Protein 7DA0 (pdb70)

Structure (mmCIF, N/CA/C/O backbone):
data_7DA0
#
_entry.id   7DA0
#
_cell.length_a   50.566
_cell.length_b   69.071
_cell.length_c   48.878
_cell.angle_alpha   90.000
_cell.angle_beta   103.666
_cell.angle_gamma   90.000
#
_symmetry.space_group_name_H-M   'C 1 2 1'
#
loop_
_entity.id
_entity.type
_entity.pdbx_description
1 polymer 'Centromere protein S'
2 polymer 'Centromere protein X'
3 water water
#
loop_
_atom_site.group_PDB
_atom_site.id
_atom_site.type_symbol
_atom_site.label_atom_id
_atom_site.label_alt_id
_atom_site.label_comp_id
_atom_site.label_asym_id
_atom_site.label_entity_id
_atom_site.label_seq_id
_atom_site.pdbx_PDB_ins_code
_atom_site.Cartn_x
_atom_site.Cartn_y
_atom_site.Cartn_z
_atom_site.occupancy
_atom_site.B_iso_or_equiv
_atom_site.auth_seq_id
_atom_site.auth_comp_id
_atom_site.auth_asym_id
_atom_site.auth_atom_id
_atom_site.pdbx_PDB_model_num
ATOM 1 N N . GLU A 1 8 ? -12.50440 2.89151 16.28213 1.000 50.31921 7 GLU B N 1
ATOM 2 C CA . GLU A 1 8 ? -12.69518 4.27691 15.87327 1.000 44.23578 7 GLU B CA 1
ATOM 3 C C . GLU A 1 8 ? -11.56928 4.78531 14.97912 1.000 30.40934 7 GLU B C 1
ATOM 4 O O . GLU A 1 8 ? -10.78290 3.99302 14.43432 1.000 28.56424 7 GLU B O 1
ATOM 10 N N . GLN A 1 9 ? -11.49681 6.11327 14.82777 1.000 30.66440 8 GLN B N 1
ATOM 11 C CA . GLN A 1 9 ? -10.56713 6.68811 13.85933 1.000 26.17696 8 GLN B CA 1
ATOM 12 C C . GLN A 1 9 ? -9.12289 6.34416 14.19465 1.000 25.64798 8 GLN B C 1
ATOM 13 O O . GLN A 1 9 ? -8.34756 5.97421 13.30891 1.000 24.20361 8 GLN B O 1
ATOM 19 N N . ARG A 1 10 ? -8.73836 6.45240 15.46640 1.000 26.22078 9 ARG B N 1
ATOM 20 C CA . ARG A 1 10 ? -7.34842 6.16335 15.81120 1.000 24.78933 9 ARG B CA 1
ATOM 21 C C . ARG A 1 10 ? -7.00830 4.69358 15.59032 1.000 24.23794 9 ARG B C 1
ATOM 22 O O . ARG A 1 10 ? -5.89950 4.36911 15.15133 1.000 23.90923 9 ARG B O 1
ATOM 30 N N . GLU A 1 11 ? -7.94175 3.78766 15.88368 1.000 27.28599 10 GLU B N 1
ATOM 31 C CA . GLU A 1 11 ? -7.67087 2.37251 15.64186 1.000 26.73510 10 GLU B CA 1
ATOM 32 C C . GLU A 1 11 ? -7.46430 2.10221 14.15847 1.000 21.71017 10 GLU B C 1
ATOM 33 O O . GLU A 1 11 ? -6.56395 1.34545 13.77185 1.000 20.90798 10 GLU B O 1
ATOM 39 N N . LEU A 1 12 ? -8.28001 2.73638 13.30932 1.000 23.43991 11 LEU B N 1
ATOM 40 C CA . LEU A 1 12 ? -8.14860 2.55203 11.86358 1.000 21.96794 11 LEU B CA 1
ATOM 41 C C . LEU A 1 12 ? -6.87892 3.19444 11.33905 1.000 17.75390 11 LEU B C 1
ATOM 42 O O . LEU A 1 12 ? -6.23034 2.65624 10.43707 1.000 17.54817 11 LEU B O 1
ATOM 47 N N . LEU A 1 13 ? -6.50341 4.33986 11.90092 1.000 18.16589 12 LEU B N 1
ATOM 48 C CA . LEU A 1 13 ? -5.23341 4.96149 11.53865 1.000 17.04668 12 LEU B CA 1
ATOM 49 C C . LEU A 1 13 ? -4.07194 4.03569 11.84480 1.000 16.54834 12 LEU B C 1
ATOM 50 O O . LEU A 1 13 ? -3.18419 3.85395 11.01254 1.000 15.25777 12 LEU B O 1
ATOM 55 N N . ILE A 1 14 ? -4.06644 3.44853 13.04358 1.000 17.49755 13 ILE B N 1
ATOM 56 C CA . ILE A 1 14 ? -3.00726 2.52179 13.41954 1.000 18.54233 13 ILE B CA 1
ATOM 57 C C . ILE A 1 14 ? -2.95852 1.34820 12.45050 1.000 15.90057 13 ILE B C 1
ATOM 58 O O . ILE A 1 14 ? -1.88586 0.93062 12.01487 1.000 15.94445 13 ILE B O 1
ATOM 63 N N . GLN A 1 15 ? -4.11791 0.81887 12.07705 1.000 16.20051 14 GLN B N 1
ATOM 64 C CA . GLN A 1 15 ? -4.15898 -0.26886 11.10034 1.000 20.30692 14 GLN B CA 1
ATOM 65 C C . GLN A 1 15 ? -3.55544 0.16183 9.76896 1.000 15.88283 14 GLN B C 1
ATOM 66 O O . GLN A 1 15 ? -2.77069 -0.57780 9.16685 1.000 16.59298 14 GLN B O 1
ATOM 72 N N . ARG A 1 16 ? -3.92015 1.35748 9.28137 1.000 16.21331 15 ARG B N 1
ATOM 73 C CA . ARG A 1 16 ? -3.39403 1.83023 7.99227 1.000 15.69861 15 ARG B CA 1
ATOM 74 C C . ARG A 1 16 ? -1.89018 2.03278 8.05547 1.000 14.90260 15 ARG B C 1
ATOM 75 O O . ARG A 1 16 ? -1.16257 1.69562 7.11151 1.000 15.41757 15 ARG B O 1
ATOM 83 N N . LEU A 1 17 ? -1.38916 2.55525 9.17514 1.000 12.93835 16 LEU B N 1
ATOM 84 C CA . LEU A 1 17 ? 0.05233 2.76556 9.30647 1.000 13.76303 16 LEU B CA 1
ATOM 85 C C . LEU A 1 17 ? 0.81121 1.45121 9.45208 1.000 13.55661 16 LEU B C 1
ATOM 86 O O . LEU A 1 17 ? 1.88362 1.29201 8.85926 1.000 14.93888 16 LEU B O 1
ATOM 91 N N . ARG A 1 18 ? 0.26314 0.48687 10.19705 1.000 13.58728 17 ARG B N 1
ATOM 92 C CA . ARG A 1 18 ? 0.87263 -0.83710 10.23963 1.000 14.30549 17 ARG B CA 1
ATOM 93 C C . ARG A 1 18 ? 0.87628 -1.47392 8.85845 1.000 15.73308 17 ARG B C 1
ATOM 94 O O . ARG A 1 18 ? 1.85877 -2.11750 8.47657 1.000 16.98460 17 ARG B O 1
ATOM 102 N N . ALA A 1 19 ? -0.19377 -1.30544 8.08997 1.000 15.38558 18 ALA B N 1
ATOM 103 C CA . ALA A 1 19 ? -0.22186 -1.85243 6.73877 1.000 15.99257 18 ALA B CA 1
ATOM 104 C C . ALA A 1 19 ? 0.82692 -1.19856 5.84481 1.000 16.81540 18 ALA B C 1
ATOM 105 O O . ALA A 1 19 ? 1.47003 -1.87581 5.03621 1.000 16.88453 18 ALA B O 1
ATOM 107 N N . ALA A 1 20 ? 1.01049 0.11223 5.96452 1.000 14.47589 19 ALA B N 1
ATOM 108 C CA . ALA A 1 20 ? 2.01107 0.79472 5.15133 1.000 14.46653 19 ALA B CA 1
ATOM 109 C C . ALA A 1 20 ? 3.41235 0.32637 5.51658 1.000 14.80794 19 ALA B C 1
ATOM 110 O O . ALA A 1 20 ? 4.24454 0.09454 4.63214 1.000 15.34229 19 ALA B O 1
ATOM 112 N N . VAL A 1 21 ? 3.69589 0.19839 6.81063 1.000 13.23273 20 VAL B N 1
ATOM 113 C CA . VAL A 1 21 ? 5.00265 -0.29833 7.22335 1.000 13.29805 20 VAL B CA 1
ATOM 114 C C . VAL A 1 21 ? 5.21359 -1.71649 6.72186 1.000 14.11285 20 VAL B C 1
ATOM 115 O O . VAL A 1 21 ? 6.32109 -2.08103 6.29145 1.000 14.75472 20 VAL B O 1
ATOM 119 N N . HIS A 1 22 ? 4.16942 -2.54199 6.78451 1.000 13.08555 21 HIS B N 1
ATOM 120 C CA . HIS A 1 22 ? 4.27478 -3.92597 6.32079 1.000 14.71259 21 HIS B CA 1
ATOM 121 C C . HIS A 1 22 ? 4.56187 -4.00620 4.83519 1.000 15.68261 21 HIS B C 1
ATOM 122 O O . HIS A 1 22 ? 5.38501 -4.82249 4.39544 1.000 15.77067 21 HIS B O 1
ATOM 129 N N . TYR A 1 23 ? 3.89921 -3.17248 4.04631 1.000 14.04352 22 TYR B N 1
ATOM 130 C CA . TYR A 1 23 ? 4.15112 -3.18224 2.61992 1.000 15.35117 22 TYR B CA 1
ATOM 131 C C . TYR A 1 23 ? 5.60810 -2.83865 2.33293 1.000 14.75368 22 TYR B C 1
ATOM 132 O O . TYR A 1 23 ? 6.27684 -3.52180 1.54082 1.000 16.48518 22 TYR B O 1
ATOM 141 N N . THR A 1 24 ? 6.11560 -1.77024 2.96499 1.000 14.39677 23 THR B N 1
ATOM 142 C CA . THR A 1 24 ? 7.50295 -1.36495 2.74594 1.000 14.89915 23 THR B CA 1
ATOM 143 C C . THR A 1 24 ? 8.46841 -2.43327 3.23479 1.000 14.87864 23 THR B C 1
ATOM 144 O O . THR A 1 24 ? 9.47558 -2.72510 2.56991 1.000 14.55870 23 THR B O 1
ATOM 148 N N . THR A 1 25 ? 8.16033 -3.04559 4.37816 1.000 13.62325 24 THR B N 1
ATOM 149 C CA . THR A 1 25 ? 9.02084 -4.09257 4.92616 1.000 14.74383 24 THR B CA 1
ATOM 150 C C . THR A 1 25 ? 9.11235 -5.26127 3.95694 1.000 15.87746 24 THR B C 1
ATOM 151 O O . THR A 1 25 ? 10.20455 -5.80113 3.71548 1.000 15.80768 24 THR B O 1
ATOM 155 N N . GLY A 1 26 ? 7.98828 -5.67648 3.37999 1.000 15.06413 25 GLY B N 1
ATOM 156 C CA . GLY A 1 26 ? 8.04955 -6.78333 2.44278 1.000 17.44206 25 GLY B CA 1
ATOM 157 C C . GLY A 1 26 ? 8.87797 -6.43716 1.22474 1.000 18.01861 25 GLY B C 1
ATOM 158 O O . GLY A 1 26 ? 9.60927 -7.27974 0.70261 1.000 17.88789 25 GLY B O 1
ATOM 159 N N . ALA A 1 27 ? 8.75684 -5.20066 0.73666 1.000 15.77365 26 ALA B N 1
ATOM 160 C CA . ALA A 1 27 ? 9.54758 -4.79625 -0.41881 1.000 16.19257 26 ALA B CA 1
ATOM 161 C C . ALA A 1 27 ? 11.03404 -4.83582 -0.08978 1.000 16.39700 26 ALA B C 1
ATOM 162 O O . ALA A 1 27 ? 11.84242 -5.37042 -0.86046 1.000 16.74111 26 ALA B O 1
ATOM 164 N N . LEU A 1 28 ? 11.41558 -4.28642 1.06473 1.000 14.93638 27 LEU B N 1
ATOM 165 C CA . LEU A 1 28 ? 12.82494 -4.27426 1.45155 1.000 15.39529 27 LEU B CA 1
ATOM 166 C C . LEU A 1 28 ? 13.33715 -5.68058 1.72780 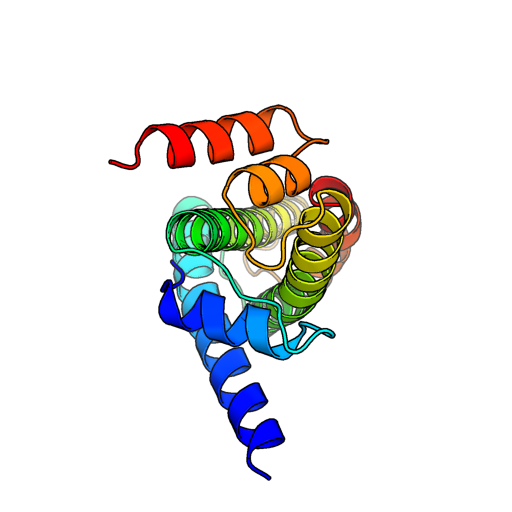1.000 15.81824 27 LEU B C 1
ATOM 167 O O . LEU A 1 28 ? 14.46526 -6.01415 1.34394 1.000 16.69048 27 LEU B O 1
ATOM 172 N N . ALA A 1 29 ? 12.51268 -6.53827 2.34765 1.000 15.61629 28 ALA B N 1
ATOM 173 C CA . ALA A 1 29 ? 12.93494 -7.91912 2.59206 1.000 18.56091 28 ALA B CA 1
ATOM 174 C C . ALA A 1 29 ? 13.13739 -8.68335 1.29303 1.000 19.00240 28 ALA B C 1
ATOM 175 O O . ALA A 1 29 ? 14.04645 -9.51014 1.18833 1.000 18.34076 28 ALA B O 1
ATOM 177 N N . GLN A 1 30 ? 12.27104 -8.46158 0.30131 1.000 17.75029 29 GLN B N 1
ATOM 178 C CA . GLN A 1 30 ? 12.42504 -9.16226 -0.96639 1.000 17.60186 29 GLN B CA 1
ATOM 179 C C . GLN A 1 30 ? 13.77838 -8.85527 -1.58926 1.000 18.67669 29 GLN B C 1
ATOM 180 O O . GLN A 1 30 ? 14.43156 -9.73306 -2.17042 1.000 18.71036 29 GLN B O 1
ATOM 186 N N . ASP A 1 31 ? 14.23026 -7.60932 -1.46343 1.000 19.64311 30 ASP B N 1
ATOM 187 C CA . ASP A 1 31 ? 15.52487 -7.25243 -2.01610 1.000 19.60835 30 ASP B CA 1
ATOM 188 C C . ASP A 1 31 ? 16.64955 -8.00550 -1.31125 1.000 18.37267 30 ASP B C 1
ATOM 189 O O . ASP A 1 31 ? 17.58313 -8.49480 -1.95816 1.000 19.80852 30 ASP B O 1
ATOM 194 N N . VAL A 1 32 ? 16.59258 -8.09510 0.02291 1.000 16.89915 31 VAL B N 1
ATOM 195 C CA . VAL A 1 32 ? 17.59324 -8.86032 0.76452 1.000 18.55258 31 VAL B CA 1
ATOM 196 C C . VAL A 1 32 ? 17.52553 -10.33913 0.39672 1.000 15.92879 31 VAL B C 1
ATOM 197 O O . VAL A 1 32 ? 18.55239 -11.00406 0.22194 1.000 17.06207 31 VAL B O 1
ATOM 201 N N . ALA A 1 33 ? 16.30575 -10.86199 0.21578 1.000 15.94128 32 ALA B N 1
ATOM 202 C CA . ALA A 1 33 ? 16.12859 -12.27473 -0.11258 1.000 16.96493 32 ALA B CA 1
ATOM 203 C C . ALA A 1 33 ? 16.79375 -12.63427 -1.42479 1.000 17.31646 32 ALA B C 1
ATOM 204 O O . ALA A 1 33 ? 17.41558 -13.69840 -1.55853 1.000 19.22250 32 ALA B O 1
ATOM 206 N N . GLU A 1 34 ? 16.61654 -11.78642 -2.43189 1.000 18.56300 33 GLU B N 1
ATOM 207 C CA . GLU A 1 34 ? 17.17162 -12.06903 -3.74179 1.000 20.46305 33 GLU B CA 1
ATOM 208 C C . GLU A 1 34 ? 18.68503 -12.00396 -3.70020 1.000 25.34856 33 GLU B C 1
ATOM 209 O O . GLU A 1 34 ? 19.37001 -12.78998 -4.36908 1.000 28.09386 33 GLU B O 1
ATOM 215 N N . ASP A 1 35 ? 19.22088 -11.09691 -2.88854 1.000 21.84272 34 ASP B N 1
ATOM 216 C CA . ASP A 1 35 ? 20.66902 -10.97659 -2.76993 1.000 23.66854 34 ASP B CA 1
ATOM 217 C C . ASP A 1 35 ? 21.26946 -12.17908 -2.05081 1.000 25.37552 34 ASP B C 1
ATOM 218 O O . ASP A 1 35 ? 22.30596 -12.70535 -2.47150 1.000 28.90292 34 ASP B O 1
ATOM 223 N N . LYS A 1 36 ? 20.62531 -12.64691 -0.98132 1.000 21.12502 35 LYS B N 1
ATOM 224 C CA . LYS A 1 36 ? 21.19703 -13.69879 -0.14993 1.000 22.50554 35 LYS B CA 1
ATOM 225 C C . LYS A 1 36 ? 20.74092 -15.10535 -0.51687 1.000 22.63809 35 LYS B C 1
ATOM 226 O O . LYS A 1 36 ? 21.32720 -16.06838 -0.00928 1.000 24.49889 35 LYS B O 1
ATOM 232 N N . GLY A 1 37 ? 19.73999 -15.26567 -1.38860 1.000 19.84123 36 GLY B N 1
ATOM 233 C CA . GLY A 1 37 ? 19.23569 -16.58826 -1.69906 1.000 22.45538 36 GLY B CA 1
ATOM 234 C C . GLY A 1 37 ? 18.43321 -17.22473 -0.59117 1.000 21.81174 36 GLY B C 1
ATOM 235 O O . GLY A 1 37 ? 18.51084 -18.44179 -0.40419 1.000 26.24602 36 GLY B O 1
ATOM 236 N N . VAL A 1 38 ? 17.68543 -16.43573 0.16802 1.000 17.14001 37 VAL B N 1
ATOM 237 C CA . VAL A 1 38 ? 16.79041 -16.97443 1.18261 1.000 16.97197 37 VAL B CA 1
ATOM 238 C C . VAL A 1 38 ? 15.38182 -16.57254 0.77835 1.000 15.31756 37 VAL B C 1
ATOM 239 O O . VAL A 1 38 ? 15.18796 -15.85538 -0.20795 1.000 17.92007 37 VAL B O 1
ATOM 243 N N . LEU A 1 39 ? 14.40348 -17.01261 1.53012 1.000 15.38878 38 LEU B N 1
ATOM 244 C CA . LEU A 1 39 ? 13.07375 -16.43733 1.42638 1.000 15.83268 38 LEU B CA 1
ATOM 245 C C . LEU A 1 39 ? 12.59547 -16.14236 2.83289 1.000 14.63147 38 LEU B C 1
ATOM 246 O O . LEU A 1 39 ? 12.86166 -16.90227 3.77132 1.000 16.47932 38 LEU B O 1
ATOM 251 N N . PHE A 1 40 ? 11.88590 -15.05818 2.96930 1.000 12.97454 39 PHE B N 1
ATOM 252 C CA . PHE A 1 40 ? 11.30068 -14.68107 4.23842 1.000 14.01484 39 PHE B CA 1
ATOM 253 C C . PHE A 1 40 ? 9.85617 -15.15125 4.19667 1.000 14.13087 39 PHE B C 1
ATOM 254 O O . PHE A 1 40 ? 9.12673 -14.81553 3.26044 1.000 15.00973 39 PHE B O 1
ATOM 262 N N . SER A 1 41 ? 9.45320 -15.94208 5.17161 1.000 14.53956 40 SER B N 1
ATOM 263 C CA . SER A 1 41 ? 8.05371 -16.36189 5.21057 1.000 15.73543 40 SER B CA 1
ATOM 264 C C . SER A 1 41 ? 7.14823 -15.16146 5.48148 1.000 14.96680 40 SER B C 1
ATOM 265 O O . SER A 1 41 ? 7.58268 -14.11055 5.97394 1.000 13.50434 40 SER B O 1
ATOM 268 N N . LYS A 1 42 ? 5.86413 -15.32351 5.21223 1.000 14.24172 41 LYS B N 1
ATOM 269 C CA . LYS A 1 42 ? 4.92516 -14.26495 5.55207 1.000 14.08661 41 LYS B CA 1
ATOM 270 C C . LYS A 1 42 ? 4.96545 -13.93994 7.03663 1.000 14.21111 41 LYS B C 1
ATOM 271 O O . LYS A 1 42 ? 4.92539 -12.76617 7.41317 1.000 13.83395 41 LYS B O 1
ATOM 277 N N . GLN A 1 43 ? 5.06426 -14.94720 7.89619 1.000 14.67216 42 GLN B N 1
ATOM 278 C CA . GLN A 1 43 ? 5.10309 -14.67668 9.32552 1.000 16.74431 42 GLN B CA 1
ATOM 279 C C . GLN A 1 43 ? 6.33506 -13.85159 9.68411 1.000 14.61058 42 GLN B C 1
ATOM 280 O O . GLN A 1 43 ? 6.28973 -12.96898 10.55675 1.000 15.37655 42 GLN B O 1
ATOM 286 N N . THR A 1 44 ? 7.46033 -14.15530 9.05438 1.000 14.72311 43 THR B N 1
ATOM 287 C CA . THR A 1 44 ? 8.68015 -13.42097 9.33908 1.000 14.15719 43 THR B CA 1
ATOM 288 C C . THR A 1 44 ? 8.58971 -11.96961 8.89331 1.000 12.97382 43 THR B C 1
ATOM 289 O O . THR A 1 44 ? 9.01230 -11.06124 9.61956 1.000 13.07423 43 THR B O 1
ATOM 293 N N . VAL A 1 45 ? 8.06888 -11.72590 7.69477 1.000 12.79910 44 VAL B N 1
ATOM 294 C CA . VAL A 1 45 ? 7.88584 -10.35065 7.23059 1.000 11.58343 44 VAL B CA 1
ATOM 295 C C . VAL A 1 45 ? 6.98423 -9.58230 8.19009 1.000 13.26666 44 VAL B C 1
ATOM 296 O O . VAL A 1 45 ? 7.27949 -8.42998 8.55060 1.000 13.09030 44 VAL B O 1
ATOM 300 N N . ALA A 1 46 ? 5.87753 -10.19830 8.63213 1.000 12.46056 45 ALA B N 1
ATOM 301 C CA . ALA A 1 46 ? 4.97467 -9.54876 9.56228 1.000 13.55460 45 ALA B CA 1
ATOM 302 C C . ALA A 1 46 ? 5.68189 -9.24665 10.87255 1.000 14.01480 45 ALA B C 1
ATOM 303 O O . ALA A 1 46 ? 5.46054 -8.18478 11.47493 1.000 14.11877 45 ALA B O 1
ATOM 305 N N . ALA A 1 47 ? 6.53299 -10.15772 11.34216 1.000 13.07413 46 ALA B N 1
ATOM 306 C CA . ALA A 1 47 ? 7.26641 -9.90672 12.57803 1.000 13.85248 46 ALA B CA 1
ATOM 307 C C . ALA A 1 47 ? 8.22739 -8.74018 12.43077 1.000 13.93827 46 ALA B C 1
ATOM 308 O O . ALA A 1 47 ? 8.30199 -7.87425 13.31245 1.000 13.60928 46 ALA B O 1
ATOM 310 N N . ILE A 1 48 ? 8.99143 -8.69527 11.33647 1.000 12.23270 47 ILE B N 1
ATOM 311 C CA . ILE A 1 48 ? 9.91367 -7.57883 11.14587 1.000 12.62093 47 ILE B CA 1
ATOM 312 C C . ILE A 1 48 ? 9.14512 -6.27183 11.03985 1.000 13.01563 47 ILE B C 1
ATOM 313 O O . ILE A 1 48 ? 9.57044 -5.22605 11.55374 1.000 12.61191 47 ILE B O 1
ATOM 318 N N . SER A 1 49 ? 8.00476 -6.29679 10.35939 1.000 11.93234 48 SER B N 1
ATOM 319 C CA . SER A 1 49 ? 7.21431 -5.08343 10.24005 1.000 11.52984 48 SER B CA 1
ATOM 320 C C . SER A 1 49 ? 6.73462 -4.60976 11.60218 1.000 13.23823 48 SER B C 1
ATOM 321 O O . SER A 1 49 ? 6.78034 -3.40262 11.88982 1.000 13.36630 48 SER B O 1
ATOM 324 N N . GLU A 1 50 ? 6.25803 -5.52686 12.45004 1.000 12.59782 49 GLU B N 1
ATOM 325 C CA . GLU A 1 50 ? 5.77959 -5.09939 13.76082 1.000 15.22415 49 GLU B CA 1
ATOM 326 C C . GLU A 1 50 ? 6.92462 -4.58824 14.62788 1.000 13.49837 49 GLU B C 1
ATOM 327 O O . GLU A 1 50 ? 6.78001 -3.59393 15.34932 1.000 14.64843 49 GLU B O 1
ATOM 333 N N . ILE A 1 51 ? 8.08786 -5.21231 14.52037 1.000 13.73714 50 ILE B N 1
ATOM 334 C CA . ILE A 1 51 ? 9.23728 -4.70867 15.26041 1.000 13.81617 50 ILE B CA 1
ATOM 335 C C . ILE A 1 51 ? 9.58212 -3.30214 14.80376 1.000 13.10242 50 ILE B C 1
ATOM 336 O O . ILE A 1 51 ? 9.89763 -2.42228 15.61426 1.000 13.98035 50 ILE B O 1
ATOM 341 N N . THR A 1 52 ? 9.49925 -3.04846 13.49888 1.000 12.21462 51 THR B N 1
ATOM 342 C CA . THR A 1 52 ? 9.78685 -1.73090 12.94881 1.000 12.81248 51 THR B CA 1
ATOM 343 C C . THR A 1 52 ? 8.76012 -0.70621 13.38654 1.000 13.93963 51 THR B C 1
ATOM 344 O O . THR A 1 52 ? 9.11672 0.42061 13.76310 1.000 14.08926 51 THR B O 1
ATOM 348 N N . PHE A 1 53 ? 7.48116 -1.07904 13.37562 1.000 12.41401 52 PHE B N 1
ATOM 349 C CA . PHE A 1 53 ? 6.43405 -0.18480 13.85990 1.000 14.03389 52 PHE B CA 1
ATOM 350 C C . PHE A 1 53 ? 6.68867 0.21134 15.31491 1.000 15.24374 52 PHE B C 1
ATOM 351 O O . PHE A 1 53 ? 6.55285 1.38202 15.68574 1.000 16.35336 52 PHE B O 1
ATOM 359 N N . ARG A 1 54 ? 7.06764 -0.75469 16.15113 1.000 15.25390 53 ARG B N 1
ATOM 360 C CA . ARG A 1 54 ? 7.37176 -0.47521 17.55298 1.000 17.16062 53 ARG B CA 1
ATOM 361 C C . ARG A 1 54 ? 8.64781 0.34511 17.70013 1.000 16.62658 53 ARG B C 1
ATOM 362 O O . ARG A 1 54 ? 8.73591 1.22844 18.57786 1.000 17.60691 53 ARG B O 1
ATOM 370 N N . GLN A 1 55 ? 9.64583 0.09171 16.86055 1.000 17.22404 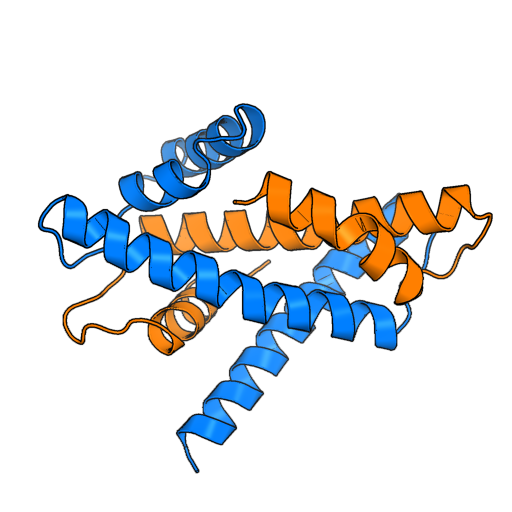54 GLN B N 1
ATOM 371 C CA . GLN A 1 55 ? 10.88698 0.85158 16.96020 1.000 17.39343 54 GLN B CA 1
ATOM 372 C C . GLN A 1 55 ? 10.66786 2.30064 16.55458 1.000 19.56928 54 GLN B C 1
ATOM 373 O O . GLN A 1 55 ? 11.29779 3.21368 17.11523 1.000 18.88576 54 GLN B O 1
ATOM 379 N N . ALA A 1 56 ? 9.75130 2.54492 15.62306 1.000 18.33162 55 ALA B N 1
ATOM 380 C CA . ALA A 1 56 ? 9.42803 3.91203 15.25155 1.000 17.60008 55 ALA B CA 1
ATOM 381 C C . ALA A 1 56 ? 8.88144 4.69850 16.43140 1.000 17.38482 55 ALA B C 1
ATOM 382 O O . ALA A 1 56 ? 9.10737 5.91457 16.51617 1.000 16.60333 55 ALA B O 1
ATOM 384 N N . GLU A 1 57 ? 8.20435 4.03602 17.37320 1.000 16.21348 56 GLU B N 1
ATOM 385 C CA . GLU A 1 57 ? 7.73840 4.71849 18.57771 1.000 19.06899 56 GLU B CA 1
ATOM 386 C C . GLU A 1 57 ? 8.90414 5.17637 19.44143 1.000 17.89062 56 GLU B C 1
ATOM 387 O O . GLU A 1 57 ? 8.88473 6.28991 19.97694 1.000 19.13776 56 GLU B O 1
ATOM 393 N N . ASN A 1 58 ? 9.90135 4.30083 19.64585 1.000 16.96640 57 ASN B N 1
ATOM 394 C CA . ASN A 1 58 ? 11.08525 4.69153 20.39966 1.000 18.75645 57 ASN B CA 1
ATOM 395 C C . ASN A 1 58 ? 11.79096 5.84976 19.72400 1.000 16.80862 57 ASN B C 1
ATOM 396 O O . ASN A 1 58 ? 12.17088 6.82026 20.38305 1.000 16.08447 57 ASN B O 1
ATOM 401 N N . PHE A 1 59 ? 11.94263 5.78985 18.40131 1.000 13.88789 58 PHE B N 1
ATOM 402 C CA . PHE A 1 59 ? 12.57353 6.89495 17.69441 1.000 14.19468 58 PHE B CA 1
ATOM 403 C C . PHE A 1 59 ? 11.76873 8.17900 17.86335 1.000 14.78806 58 PHE B C 1
ATOM 404 O O . PHE A 1 59 ? 12.32919 9.24338 18.12307 1.000 14.72535 58 PHE B O 1
ATOM 412 N N . ALA A 1 60 ? 10.44798 8.09988 17.70637 1.000 14.32714 59 ALA B N 1
ATOM 413 C CA . ALA A 1 60 ? 9.62028 9.29677 17.75663 1.000 17.05011 59 ALA B CA 1
ATOM 414 C C . ALA A 1 60 ? 9.70064 9.94696 19.12451 1.000 16.68326 59 ALA B C 1
ATOM 415 O O . ALA A 1 60 ? 9.84025 11.16997 19.24435 1.000 17.34602 59 ALA B O 1
ATOM 417 N N . ARG A 1 61 ? 9.60242 9.13623 20.17481 1.000 16.55557 60 ARG B N 1
ATOM 418 C CA . ARG A 1 61 ? 9.64118 9.68730 21.51768 1.000 19.48558 60 ARG B CA 1
ATOM 419 C C . ARG A 1 61 ? 11.00696 10.28493 21.82509 1.000 17.33102 60 ARG B C 1
ATOM 420 O O . ARG A 1 61 ? 11.08089 11.37683 22.39740 1.000 18.00883 60 ARG B O 1
ATOM 428 N N . ASP A 1 62 ? 12.09112 9.64325 21.39551 1.000 15.67478 61 ASP B N 1
ATOM 429 C CA . ASP A 1 62 ? 13.42313 10.22265 21.54745 1.000 16.39442 61 ASP B CA 1
ATOM 430 C C . ASP A 1 62 ? 13.56591 11.53361 20.79814 1.000 16.98219 61 ASP B C 1
ATOM 431 O O . ASP A 1 62 ? 14.08421 12.51322 21.34953 1.000 17.40973 61 ASP B O 1
ATOM 436 N N . LEU A 1 63 ? 13.16237 11.57180 19.52576 1.000 15.13063 62 LEU B N 1
ATOM 437 C CA . LEU A 1 63 ? 13.29589 12.80264 18.75992 1.000 15.88454 62 LEU B CA 1
ATOM 438 C C . LEU A 1 63 ? 12.57271 13.95369 19.44612 1.000 17.92764 62 LEU B C 1
ATOM 439 O O . LEU A 1 63 ? 13.08985 15.08224 19.52133 1.000 16.81675 62 LEU B O 1
ATOM 444 N N . GLU A 1 64 ? 11.35900 13.69605 19.94147 1.000 17.77417 63 GLU B N 1
ATOM 445 C CA . GLU A 1 64 ? 10.59011 14.73089 20.62303 1.000 20.44169 63 GLU B CA 1
ATOM 446 C C . GLU A 1 64 ? 11.32622 15.23547 21.85564 1.000 19.73125 63 GLU B C 1
ATOM 447 O O . GLU A 1 64 ? 11.41319 16.44472 22.08739 1.000 19.52325 63 GLU B O 1
ATOM 453 N N . MET A 1 65 ? 11.87962 14.32362 22.64807 1.000 17.87229 64 MET B N 1
ATOM 454 C CA . MET A 1 65 ? 12.60462 14.73842 23.84813 1.000 16.97000 64 MET B CA 1
ATOM 455 C C . MET A 1 65 ? 13.92584 15.41198 23.51098 1.000 17.51709 64 MET B C 1
ATOM 456 O O . MET A 1 65 ? 14.34237 16.32987 24.23402 1.000 17.77642 64 MET B O 1
ATOM 461 N N . PHE A 1 66 ? 14.60880 14.98273 22.44785 1.000 17.16719 65 PHE B N 1
ATOM 462 C CA . PHE A 1 66 ? 15.88338 15.59297 22.06416 1.000 17.38701 65 PHE B CA 1
ATOM 463 C C . PHE A 1 66 ? 15.67779 17.02585 21.60005 1.000 16.24089 65 PHE B C 1
ATOM 464 O O . PHE A 1 66 ? 16.41642 17.93046 22.00247 1.000 18.08582 65 PHE B O 1
ATOM 472 N N . ALA A 1 67 ? 14.65445 17.25420 20.78374 1.000 18.25562 66 ALA B N 1
ATOM 473 C CA . ALA A 1 67 ? 14.35420 18.61058 20.34206 1.000 20.06116 66 ALA B CA 1
ATOM 474 C C . ALA A 1 67 ? 13.98908 19.48582 21.53238 1.000 21.99865 66 ALA B C 1
ATOM 475 O O . ALA A 1 67 ? 14.50216 20.60425 21.66889 1.000 21.96564 66 ALA B O 1
ATOM 477 N N . ARG A 1 68 ? 13.15667 18.96533 22.44746 1.000 19.14873 67 ARG B N 1
ATOM 478 C CA . ARG A 1 68 ? 12.77334 19.72638 23.63657 1.000 21.97279 67 ARG B CA 1
ATOM 479 C C . ARG A 1 68 ? 13.97124 20.02849 24.52474 1.000 20.94244 67 ARG B C 1
ATOM 480 O O . ARG A 1 68 ? 14.02903 21.08021 25.16745 1.000 22.40989 67 ARG B O 1
ATOM 488 N N . HIS A 1 69 ? 14.91757 19.10180 24.60830 1.000 19.49272 68 HIS B N 1
ATOM 489 C CA . HIS A 1 69 ? 16.11344 19.32613 25.41017 1.000 18.16614 68 HIS B CA 1
ATOM 490 C C . HIS A 1 69 ? 16.87345 20.54686 24.90848 1.000 19.40712 68 HIS B C 1
ATOM 491 O O . HIS A 1 69 ? 17.53744 21.23746 25.69429 1.000 22.36868 68 HIS B O 1
ATOM 498 N N . ALA A 1 70 ? 16.78089 20.82400 23.61274 1.000 22.25998 69 ALA B N 1
ATOM 499 C CA . ALA A 1 70 ? 17.36694 21.99943 22.99718 1.000 25.82372 69 ALA B CA 1
ATOM 500 C C . ALA A 1 70 ? 16.37209 23.14915 22.88621 1.000 25.77572 69 ALA B C 1
ATOM 501 O O . ALA A 1 70 ? 16.63073 24.10779 22.14972 1.000 30.61260 69 ALA B O 1
ATOM 503 N N . LYS A 1 71 ? 15.24361 23.07567 23.59690 1.000 24.68914 70 LYS B N 1
ATOM 504 C CA . LYS A 1 71 ? 14.25558 24.15974 23.65390 1.000 26.09042 70 LYS B CA 1
ATOM 505 C C . LYS A 1 71 ? 13.54541 24.36447 22.31153 1.000 27.41887 70 LYS B C 1
ATOM 506 O O . LYS A 1 71 ? 13.11108 25.47468 21.99379 1.000 31.14637 70 LYS B O 1
ATOM 512 N N . ARG A 1 72 ? 13.38449 23.30447 21.53280 1.000 23.14687 71 ARG B N 1
ATOM 513 C CA . ARG A 1 72 ? 12.75309 23.36591 20.22156 1.000 22.95350 71 ARG B CA 1
ATOM 514 C C . ARG A 1 72 ? 11.53330 22.45638 20.18621 1.000 25.97032 71 ARG B C 1
ATOM 515 O O . ARG A 1 72 ? 11.56888 21.32472 20.69443 1.000 26.91320 71 ARG B O 1
ATOM 523 N N . SER A 1 73 ? 10.45963 22.94522 19.54902 1.000 27.96095 72 SER B N 1
ATOM 524 C CA . SER A 1 73 ? 9.28515 22.12720 19.28194 1.000 29.25071 72 SER B CA 1
ATOM 525 C C . SER A 1 73 ? 9.36445 21.42441 17.93434 1.000 25.24691 72 SER B C 1
ATOM 526 O O . SER A 1 73 ? 8.61683 20.46265 17.70149 1.000 28.14498 72 SER B O 1
ATOM 529 N N . THR A 1 74 ? 10.23822 21.88423 17.04611 1.000 24.20051 73 THR B N 1
ATOM 530 C CA . THR A 1 74 ? 10.40306 21.27759 15.73400 1.000 25.25921 73 THR B CA 1
ATOM 531 C C . THR A 1 74 ? 11.66080 20.43067 15.72424 1.000 24.13190 73 THR B C 1
ATOM 532 O O . THR A 1 74 ? 12.75545 20.92447 16.00944 1.000 23.32434 73 THR B O 1
ATOM 536 N N . ILE A 1 75 ? 11.48328 19.17221 15.35778 1.000 20.19835 74 ILE B N 1
ATOM 537 C CA . ILE A 1 75 ? 12.55643 18.20523 15.23406 1.000 17.28073 74 ILE B CA 1
ATOM 538 C C . ILE A 1 75 ? 13.30488 18.46919 13.93839 1.000 19.13801 74 ILE B C 1
ATOM 539 O O . ILE A 1 75 ? 12.68884 18.69432 12.88907 1.000 18.27942 74 ILE B O 1
ATOM 544 N N . THR A 1 76 ? 14.63261 18.46935 14.01000 1.000 17.66406 75 THR B N 1
ATOM 545 C CA . THR A 1 76 ? 15.49852 18.77791 12.88406 1.000 18.94395 75 THR B CA 1
ATOM 546 C C . THR A 1 76 ? 16.47619 17.63592 12.63252 1.000 16.34426 75 THR B C 1
ATOM 547 O O . THR A 1 76 ? 16.54352 16.65849 13.39936 1.000 16.48247 75 THR B O 1
AT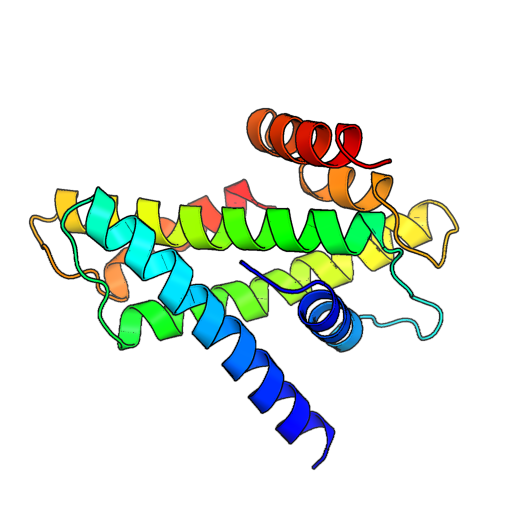OM 551 N N . SER A 1 77 ? 17.31036 17.79671 11.60076 1.000 16.58209 76 SER B N 1
ATOM 552 C CA . SER A 1 77 ? 18.38126 16.84399 11.33607 1.000 16.48408 76 SER B CA 1
ATOM 553 C C . SER A 1 77 ? 19.31763 16.66049 12.52518 1.000 16.50924 76 SER B C 1
ATOM 554 O O . SER A 1 77 ? 19.88604 15.57873 12.68093 1.000 16.65951 76 SER B O 1
ATOM 557 N N . GLU A 1 78 ? 19.49328 17.67498 13.36488 1.000 17.48585 77 GLU B N 1
ATOM 558 C CA . GLU A 1 78 ? 20.39886 17.51568 14.49586 1.000 18.73551 77 GLU B CA 1
ATOM 559 C C . GLU A 1 78 ? 19.86671 16.46832 15.46031 1.000 18.18346 77 GLU B C 1
ATOM 560 O O . GLU A 1 78 ? 20.64332 15.73231 16.09118 1.000 17.85896 77 GLU B O 1
ATOM 566 N N . ASP A 1 79 ? 18.54381 16.42453 15.62670 1.000 16.11138 78 ASP B N 1
ATOM 567 C CA . ASP A 1 79 ? 17.94764 15.42918 16.51068 1.000 16.31694 78 ASP B CA 1
ATOM 568 C C . ASP A 1 79 ? 18.06521 14.04061 1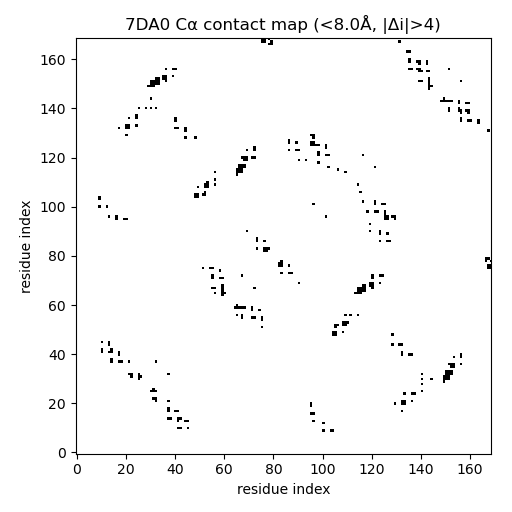5.92950 1.000 15.72764 78 ASP B C 1
ATOM 569 O O . ASP A 1 79 ? 18.31196 13.08254 16.67045 1.000 15.65191 78 ASP B O 1
ATOM 574 N N . VAL A 1 80 ? 17.90916 13.89963 14.61738 1.000 14.67687 79 VAL B N 1
ATOM 575 C CA . VAL A 1 80 ? 18.04754 12.58863 13.99604 1.000 15.10253 79 VAL B CA 1
ATOM 576 C C . VAL A 1 80 ? 19.48058 12.09259 14.12546 1.000 15.72387 79 VAL B C 1
ATOM 577 O O . VAL A 1 80 ? 19.71532 10.92080 14.42667 1.000 15.56308 79 VAL B O 1
ATOM 581 N N . LYS A 1 81 ? 20.45973 12.97890 13.92447 1.000 16.01839 80 LYS B N 1
ATOM 582 C CA . LYS A 1 81 ? 21.85223 12.57694 14.08319 1.000 15.91592 80 LYS B CA 1
ATOM 583 C C . LYS A 1 81 ? 22.11824 12.08973 15.50059 1.000 17.33164 80 LYS B C 1
ATOM 584 O O . LYS A 1 81 ? 22.87096 11.13086 15.70613 1.000 17.99981 80 LYS B O 1
ATOM 590 N N . LEU A 1 82 ? 21.48910 12.72388 16.48332 1.000 14.97899 81 LEU B N 1
ATOM 591 C CA . LEU A 1 82 ? 21.67426 12.29059 17.86054 1.000 18.62358 81 LEU B CA 1
ATOM 592 C C . LEU A 1 82 ? 21.12978 10.87971 18.06787 1.000 16.55032 81 LEU B C 1
ATOM 593 O O . LEU A 1 82 ? 21.66034 10.13336 18.89294 1.000 19.00552 81 LEU B O 1
ATOM 598 N N . LEU A 1 83 ? 20.10702 10.45169 17.30826 1.000 17.13100 82 LEU B N 1
ATOM 599 C CA . LEU A 1 83 ? 19.65631 9.05750 17.42556 1.000 15.90513 82 LEU B CA 1
ATOM 600 C C . LEU A 1 83 ? 20.74430 8.07085 17.05917 1.000 19.25217 82 LEU B C 1
ATOM 601 O O . LEU A 1 83 ? 20.75316 6.94954 17.57754 1.000 19.89068 82 LEU B O 1
ATOM 606 N N . ALA A 1 84 ? 21.59909 8.42997 16.09482 1.000 21.10373 83 ALA B N 1
ATOM 607 C CA . ALA A 1 84 ? 22.61296 7.53124 15.56139 1.000 21.19298 83 ALA B CA 1
ATOM 608 C C . ALA A 1 84 ? 23.95053 7.65354 16.26475 1.000 22.35713 83 ALA B C 1
ATOM 609 O O . ALA A 1 84 ? 24.92392 7.01631 15.83770 1.000 25.21957 83 ALA B O 1
ATOM 611 N N . ARG A 1 85 ? 24.00355 8.36143 17.39761 1.000 20.02881 84 ARG B N 1
ATOM 612 C CA . ARG A 1 85 ? 25.27533 8.79395 17.95939 1.000 26.27481 84 ARG B CA 1
ATOM 613 C C . ARG A 1 85 ? 26.15481 7.62174 18.38486 1.000 26.59517 84 ARG B C 1
ATOM 614 O O . ARG A 1 85 ? 27.38779 7.74696 18.40231 1.000 33.04093 84 ARG B O 1
ATOM 622 N N . ARG A 1 86 ? 25.56142 6.48692 18.76006 1.000 25.70447 85 ARG B N 1
ATOM 623 C CA . ARG A 1 86 ? 26.36635 5.41902 19.34332 1.000 30.90051 85 ARG B CA 1
ATOM 624 C C . ARG A 1 86 ? 27.05972 4.54406 18.31347 1.000 25.91506 85 ARG B C 1
ATOM 625 O O . ARG A 1 86 ? 27.94378 3.76088 18.68318 1.000 32.68237 85 ARG B O 1
ATOM 633 N N . SER A 1 87 ? 26.67810 4.64194 17.04932 1.000 26.55723 86 SER B N 1
ATOM 634 C CA . SER A 1 87 ? 27.25338 3.81648 15.99576 1.000 30.48973 86 SER B CA 1
ATOM 635 C C . SER A 1 87 ? 27.96838 4.76088 15.04963 1.000 25.28652 86 SER B C 1
ATOM 636 O O . SER A 1 87 ? 27.33068 5.60810 14.42337 1.000 25.73158 86 SER B O 1
ATOM 639 N N . ASN A 1 88 ? 29.29070 4.64251 14.95928 1.000 28.10015 87 ASN B N 1
ATOM 640 C CA . ASN A 1 88 ? 30.02106 5.52917 14.05981 1.000 31.06973 87 ASN B CA 1
ATOM 641 C C . ASN A 1 88 ? 29.54611 5.35345 12.62287 1.000 24.04811 87 ASN B C 1
ATOM 642 O O . ASN A 1 88 ? 29.43779 6.32535 11.87154 1.000 23.21631 87 ASN B O 1
ATOM 647 N N . SER A 1 89 ? 29.24042 4.11934 12.23074 1.000 25.58333 88 SER B N 1
ATOM 648 C CA . SER A 1 89 ? 28.85477 3.86232 10.84933 1.000 29.07372 88 SER B CA 1
ATOM 649 C C . SER A 1 89 ? 27.46606 4.39701 10.55166 1.000 23.19720 88 SER B C 1
ATOM 650 O O . SER A 1 89 ? 27.23633 4.96578 9.48116 1.000 24.28383 88 SER B O 1
ATOM 653 N N . LEU A 1 90 ? 26.52024 4.21033 11.47313 1.000 22.50991 89 LEU B N 1
ATOM 654 C CA . LEU A 1 90 ? 25.19051 4.77363 11.27063 1.000 20.77357 89 LEU B CA 1
ATOM 655 C C . LEU A 1 90 ? 25.23823 6.29533 11.24307 1.000 19.69490 89 LEU B C 1
ATOM 656 O O . LEU A 1 90 ? 24.60456 6.92907 10.39038 1.000 18.91070 89 LEU B O 1
ATOM 661 N N . LEU A 1 91 ? 25.98755 6.90904 12.16943 1.000 20.06252 90 LEU B N 1
ATOM 662 C CA . LEU A 1 91 ? 26.07968 8.36589 12.15406 1.000 18.64059 90 LEU B CA 1
ATOM 663 C C . LEU A 1 91 ? 26.69865 8.85280 10.85082 1.000 16.47494 90 LEU B C 1
ATOM 664 O O . LEU A 1 91 ? 26.23700 9.83089 10.25726 1.000 15.99397 90 LEU B O 1
ATOM 669 N N . LYS A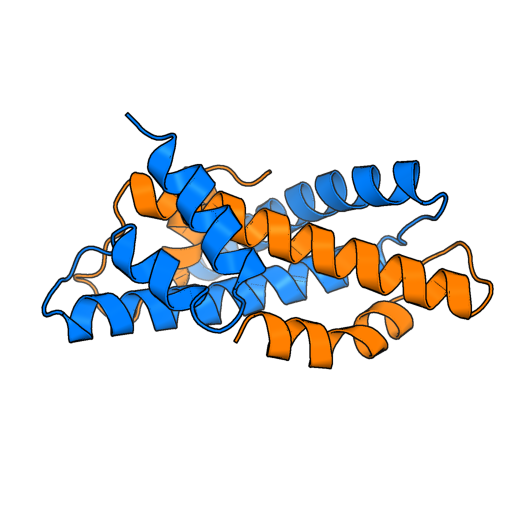 1 92 ? 27.70796 8.14709 10.35966 1.000 18.08288 91 LYS B N 1
ATOM 670 C CA . LYS A 1 92 ? 28.31722 8.53970 9.08966 1.000 19.45771 91 LYS B CA 1
ATOM 671 C C . LYS A 1 92 ? 27.31319 8.44000 7.94791 1.000 18.07131 91 LYS B C 1
ATOM 672 O O . LYS A 1 92 ? 27.21625 9.34470 7.10767 1.000 17.50022 91 LYS B O 1
ATOM 678 N N . TYR A 1 93 ? 26.49960 7.38080 7.94547 1.000 19.35919 92 TYR B N 1
ATOM 679 C CA . TYR A 1 93 ? 25.50585 7.20252 6.88975 1.000 18.30963 92 TYR B CA 1
ATOM 680 C C . TYR A 1 93 ? 24.43139 8.28664 6.94390 1.000 17.91607 92 TYR B C 1
ATOM 681 O O . TYR A 1 93 ? 24.10085 8.89616 5.91482 1.000 17.75870 92 TYR B O 1
ATOM 690 N N . ILE A 1 94 ? 23.86614 8.54272 8.13042 1.000 15.49740 93 ILE B N 1
ATOM 691 C CA . ILE A 1 94 ? 22.85744 9.59671 8.28091 1.000 16.21667 93 ILE B CA 1
ATOM 692 C C . ILE A 1 94 ? 23.43084 10.95083 7.91236 1.000 14.57615 93 ILE B C 1
ATOM 693 O O . ILE A 1 94 ? 22.74874 11.78153 7.30359 1.000 15.94065 93 ILE B O 1
ATOM 698 N N . THR A 1 95 ? 24.67927 11.20266 8.30549 1.000 15.33563 94 THR B N 1
ATOM 699 C CA . THR A 1 95 ? 25.32339 12.47519 7.98176 1.000 16.35256 94 THR B CA 1
ATOM 700 C C . THR A 1 95 ? 25.54346 12.61966 6.47778 1.000 15.51342 94 THR B C 1
ATOM 701 O O . THR A 1 95 ? 25.36367 13.71189 5.92652 1.000 15.30580 94 THR B O 1
ATOM 705 N N . GLN A 1 96 ? 25.90225 11.51739 5.79509 1.000 15.31061 95 GLN B N 1
ATOM 706 C CA . GLN A 1 96 ? 25.97208 11.53392 4.33706 1.000 18.10399 95 GLN B CA 1
ATOM 707 C C . GLN A 1 96 ? 24.64149 11.94673 3.73469 1.000 15.84710 95 GLN B C 1
ATOM 708 O O . GLN A 1 96 ? 24.59624 12.82003 2.86481 1.000 16.76347 95 GLN B O 1
ATOM 714 N N . LYS A 1 97 ? 23.54552 11.31253 4.18403 1.000 14.96400 96 LYS B N 1
ATOM 715 C CA . LYS A 1 97 ? 22.23056 11.61557 3.62246 1.000 15.29906 96 LYS B CA 1
ATOM 716 C C . LYS A 1 97 ? 21.81611 13.04725 3.93110 1.000 14.63316 96 LYS B C 1
ATOM 717 O O . LYS A 1 97 ? 21.17136 13.70560 3.10942 1.000 16.85056 96 LYS B O 1
ATOM 723 N N . SER A 1 98 ? 22.17507 13.54054 5.11216 1.000 14.59174 97 SER B N 1
ATOM 724 C CA . SER A 1 98 ? 21.87639 14.93183 5.45250 1.000 14.36255 97 SER B CA 1
ATOM 725 C C . SER A 1 98 ? 22.68610 15.90273 4.60633 1.000 14.95587 97 SER B C 1
ATOM 726 O O . SER A 1 98 ? 22.15188 16.90100 4.10307 1.000 16.32596 97 SER B O 1
ATOM 729 N N . ASP A 1 99 ? 23.96811 15.60987 4.39428 1.000 15.41492 98 ASP B N 1
ATOM 730 C CA . ASP A 1 99 ? 24.81124 16.51137 3.61548 1.000 16.68694 98 ASP B CA 1
ATOM 731 C C . ASP A 1 99 ? 24.38103 16.58344 2.15299 1.000 17.29873 98 ASP B C 1
ATOM 732 O O . ASP A 1 99 ? 24.65719 17.57652 1.47742 1.000 18.51390 98 ASP B O 1
ATOM 737 N N . GLU A 1 100 ? 23.72129 15.52719 1.65130 1.000 16.75330 99 GLU B N 1
ATOM 738 C CA . GLU A 1 100 ? 23.23602 15.52702 0.27179 1.000 17.53731 99 GLU B CA 1
ATOM 739 C C . GLU A 1 100 ? 22.10826 16.54390 0.03075 1.000 18.03365 99 GLU B C 1
ATOM 740 O O . GLU A 1 100 ? 21.90085 16.98305 -1.10328 1.000 19.22933 99 GLU B O 1
ATOM 746 N N . LEU A 1 101 ? 21.33719 16.87292 1.06654 1.000 18.69388 100 LEU B N 1
ATOM 747 C CA . LEU A 1 101 ? 20.14411 17.69168 0.85877 1.000 18.27757 100 LEU B CA 1
ATOM 748 C C . LEU A 1 101 ? 20.48747 19.12517 0.45918 1.000 20.81307 100 LEU B C 1
ATOM 749 O O . LEU A 1 101 ? 21.44376 19.71670 0.97107 1.000 24.80238 100 LEU B O 1
ATOM 754 N N . ALA A 1 102 ? 19.67583 19.70500 -0.43902 1.000 21.16205 101 ALA B N 1
ATOM 755 C CA . ALA A 1 102 ? 19.79599 21.12335 -0.80921 1.000 23.74970 101 ALA B CA 1
ATOM 756 C C . ALA A 1 102 ? 19.53596 22.01721 0.40506 1.000 30.98358 101 ALA B C 1
ATOM 757 O O . ALA A 1 102 ? 18.89664 21.59866 1.37782 1.000 30.34280 101 ALA B O 1
ATOM 759 N N . GLY B 2 8 ? 12.60985 3.69472 0.72671 1.000 39.91154 7 GLY C N 1
ATOM 760 C CA . GLY B 2 8 ? 11.63129 2.67950 1.06122 1.000 20.52601 7 GLY C CA 1
ATOM 761 C C . GLY B 2 8 ? 10.36627 3.25603 1.62754 1.000 21.82324 7 GLY C C 1
ATOM 762 O O . GLY B 2 8 ? 9.25649 2.97339 1.17036 1.000 22.94938 7 GLY C O 1
ATOM 763 N N . PHE B 2 9 ? 10.53620 4.07962 2.64456 1.000 15.73899 8 PHE C N 1
ATOM 764 C CA . PHE B 2 9 ? 9.42172 4.72882 3.30684 1.000 14.59969 8 PHE C CA 1
ATOM 765 C C . PHE B 2 9 ? 9.19016 6.10275 2.69755 1.000 14.50096 8 PHE C C 1
ATOM 766 O O . PHE B 2 9 ? 10.13508 6.82839 2.37657 1.000 18.31483 8 PHE C O 1
ATOM 774 N N . ARG B 2 10 ? 7.91708 6.45619 2.52503 1.000 17.85134 9 ARG C N 1
ATOM 775 C CA . ARG B 2 10 ? 7.57252 7.80936 2.09600 1.000 17.77152 9 ARG C CA 1
ATOM 776 C C . ARG B 2 10 ? 7.62575 8.79324 3.26736 1.000 20.49790 9 ARG C C 1
ATOM 777 O O . ARG B 2 10 ? 7.25438 8.45141 4.39132 1.000 17.38090 9 ARG C O 1
ATOM 785 N N . LYS B 2 11 ? 8.05333 10.03610 2.99433 1.000 20.90978 10 LYS C N 1
ATOM 786 C CA . LYS B 2 11 ? 8.06904 11.07978 4.02620 1.000 23.04525 10 LYS C CA 1
ATOM 787 C C . LYS B 2 11 ? 6.70484 11.26002 4.69492 1.000 20.00049 10 LYS C C 1
ATOM 788 O O . LYS B 2 11 ? 6.62488 11.41111 5.91234 1.000 19.24508 10 LYS C O 1
ATOM 794 N N . GLU B 2 12 ? 5.62147 11.24577 3.91745 1.000 20.90468 11 GLU C N 1
ATOM 795 C CA . GLU B 2 12 ? 4.30586 11.44126 4.52481 1.000 21.82976 11 GLU C CA 1
ATOM 796 C C . GLU B 2 12 ? 3.96311 10.31192 5.48783 1.000 20.31189 11 GLU C C 1
ATOM 797 O O . GLU B 2 12 ? 3.36468 10.55041 6.54349 1.000 20.16559 11 GLU C O 1
ATOM 803 N N . THR B 2 13 ? 4.35688 9.07734 5.15425 1.000 17.92585 12 THR C N 1
ATOM 804 C CA . THR B 2 13 ? 4.12816 7.95578 6.06371 1.000 15.52004 12 THR C CA 1
ATOM 805 C C . THR B 2 13 ? 4.93937 8.12762 7.33407 1.000 15.95877 12 THR C C 1
ATOM 806 O O . THR B 2 13 ? 4.45876 7.86783 8.45150 1.000 16.58274 12 THR C O 1
ATOM 810 N N . VAL B 2 14 ? 6.21981 8.47067 7.17768 1.000 14.25156 13 VAL C N 1
ATOM 811 C CA . VAL B 2 14 ? 7.06744 8.69274 8.33855 1.000 15.01639 13 VAL C CA 1
ATOM 812 C C . VAL B 2 14 ? 6.47302 9.76048 9.24183 1.000 15.39669 13 VAL C C 1
ATOM 813 O O . VAL B 2 14 ? 6.45144 9.60035 10.46565 1.000 15.54888 13 VAL C O 1
ATOM 817 N N . GLU B 2 15 ? 5.95894 10.85289 8.65794 1.000 16.19645 14 GLU C N 1
ATOM 818 C CA . GLU B 2 15 ? 5.40114 11.90125 9.50865 1.000 18.44052 14 GLU C CA 1
ATOM 819 C C . GLU B 2 15 ? 4.21697 11.38491 10.30394 1.000 18.66157 14 GLU C C 1
ATOM 820 O O . GLU B 2 15 ? 4.10683 11.62948 11.51448 1.000 18.59643 14 GLU C O 1
ATOM 826 N N . ARG B 2 16 ? 3.32911 10.64296 9.64307 1.000 16.32587 15 ARG C N 1
ATOM 827 C CA . ARG B 2 16 ? 2.15968 10.10885 10.32681 1.000 16.00560 15 ARG C CA 1
ATOM 828 C C . ARG B 2 16 ? 2.55293 9.11338 11.40580 1.000 15.58120 15 ARG C C 1
ATOM 829 O O . ARG B 2 16 ? 1.92577 9.07394 12.46824 1.000 17.33419 15 ARG C O 1
ATOM 837 N N . LEU B 2 17 ? 3.56132 8.27443 11.13438 1.000 15.62120 16 LEU C N 1
ATOM 838 C CA . LEU B 2 17 ? 4.06494 7.33484 12.13474 1.000 15.19777 16 LEU C CA 1
ATO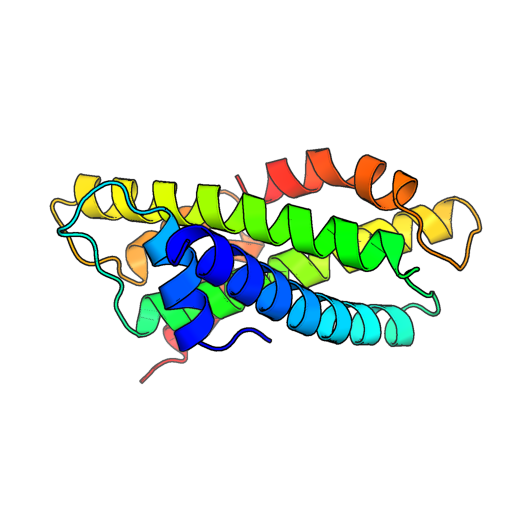M 839 C C . LEU B 2 17 ? 4.60596 8.05243 13.35901 1.000 19.64705 16 LEU C C 1
ATOM 840 O O . LEU B 2 17 ? 4.32073 7.66404 14.49658 1.000 18.62380 16 LEU C O 1
ATOM 845 N N . LEU B 2 18 ? 5.43038 9.07549 13.14536 1.000 16.69810 17 LEU C N 1
ATOM 846 C CA . LEU B 2 18 ? 6.01519 9.77893 14.27829 1.000 18.60642 17 LEU C CA 1
ATOM 847 C C . LEU B 2 18 ? 4.95892 10.55012 15.04181 1.000 20.19006 17 LEU C C 1
ATOM 848 O O . LEU B 2 18 ? 4.94300 10.51842 16.27005 1.000 20.62052 17 LEU C O 1
ATOM 853 N N . ARG B 2 19 ? 4.02600 11.18453 14.32503 1.000 19.01839 18 ARG C N 1
ATOM 854 C CA . ARG B 2 19 ? 2.98656 11.96119 14.99489 1.000 20.04060 18 ARG C CA 1
ATOM 855 C C . ARG B 2 19 ? 2.06292 11.08539 15.82321 1.000 20.38258 18 ARG C C 1
ATOM 856 O O . ARG B 2 19 ? 1.49567 11.55149 16.80839 1.000 23.30630 18 ARG C O 1
ATOM 864 N N . LEU B 2 20 ? 1.94299 9.80929 15.47299 1.000 21.79074 19 LEU C N 1
ATOM 865 C CA . LEU B 2 20 ? 1.19545 8.86965 16.30082 1.000 22.26875 19 LEU C CA 1
ATOM 866 C C . LEU B 2 20 ? 1.71758 8.81196 17.74546 1.000 25.98086 19 LEU C C 1
ATOM 867 O O . LEU B 2 20 ? 0.94030 8.55139 18.66879 1.000 25.87581 19 LEU C O 1
ATOM 872 N N . HIS B 2 21 ? 3.01370 9.09125 17.97636 1.000 30.01422 20 HIS C N 1
ATOM 873 C CA . HIS B 2 21 ? 3.63820 8.85379 19.28250 1.000 27.11983 20 HIS C CA 1
ATOM 874 C C . HIS B 2 21 ? 4.07355 10.09500 20.04570 1.000 36.75629 20 HIS C C 1
ATOM 875 O O . HIS B 2 21 ? 4.43386 9.98193 21.22548 1.000 33.22973 20 HIS C O 1
ATOM 882 N N . PHE B 2 22 ? 4.08924 11.25628 19.41675 1.000 27.42168 21 PHE C N 1
ATOM 883 C CA . PHE B 2 22 ? 4.45140 12.47137 20.12218 1.000 28.86077 21 PHE C CA 1
ATOM 884 C C . PHE B 2 22 ? 3.49942 12.72154 21.28740 1.000 36.24882 21 PHE C C 1
ATOM 885 O O . PHE B 2 22 ? 2.27795 12.61977 21.15049 1.000 35.70648 21 PHE C O 1
ATOM 893 N N . ARG B 2 23 ? 4.06657 13.05404 22.44724 1.000 32.07606 22 ARG C N 1
ATOM 894 C CA . ARG B 2 23 ? 3.27204 13.31923 23.63891 1.000 37.65922 22 ARG C CA 1
ATOM 895 C C . ARG B 2 23 ? 2.94240 14.79359 23.80976 1.000 44.46890 22 ARG C C 1
ATOM 896 O O . ARG B 2 23 ? 2.08799 15.13277 24.63796 1.000 46.54776 22 ARG C O 1
ATOM 904 N N . ASP B 2 24 ? 3.58995 15.66983 23.05002 1.000 36.20521 23 ASP C N 1
ATOM 905 C CA . ASP B 2 24 ? 3.38767 17.10759 23.13973 1.000 40.98277 23 ASP C CA 1
ATOM 906 C C . ASP B 2 24 ? 2.69442 17.55992 21.86486 1.000 41.02456 23 ASP C C 1
ATOM 907 O O . ASP B 2 24 ? 3.09957 17.17366 20.76140 1.000 37.24117 23 ASP C O 1
ATOM 912 N N . GLY B 2 25 ? 1.63482 18.35509 22.01932 1.000 46.50285 24 GLY C N 1
ATOM 913 C CA . GLY B 2 25 ? 0.92492 18.84428 20.85487 1.000 48.75921 24 GLY C CA 1
ATOM 914 C C . GLY B 2 25 ? 1.71313 19.84471 20.04363 1.000 43.19154 24 GLY C C 1
ATOM 915 O O . GLY B 2 25 ? 1.39734 20.06086 18.86984 1.000 41.53804 24 GLY C O 1
ATOM 916 N N . ARG B 2 26 ? 2.73091 20.46419 20.64590 1.000 45.09526 25 ARG C N 1
ATOM 917 C CA . ARG B 2 26 ? 3.57755 21.39898 19.91868 1.000 40.94520 25 ARG C CA 1
ATOM 918 C C . ARG B 2 26 ? 4.52457 20.70041 18.94606 1.000 39.75595 25 ARG C C 1
ATOM 919 O O . ARG B 2 26 ? 5.06548 21.36313 18.05290 1.000 39.86627 25 ARG C O 1
ATOM 927 N N . THR B 2 27 ? 4.72958 19.38880 19.08631 1.000 32.09654 26 THR C N 1
ATOM 928 C CA . THR B 2 27 ? 5.81099 18.71990 18.36815 1.000 29.58751 26 THR C CA 1
ATOM 929 C C . THR B 2 27 ? 5.50244 18.58622 16.88512 1.000 33.80270 26 THR C C 1
ATOM 930 O O . THR B 2 27 ? 4.45899 18.05309 16.49069 1.000 31.12929 26 THR C O 1
ATOM 934 N N . ARG B 2 28 ? 6.44598 19.03178 16.06833 1.000 26.38030 27 ARG C N 1
ATOM 935 C CA . ARG B 2 28 ? 6.40176 18.85931 14.63052 1.000 24.60470 27 ARG C CA 1
ATOM 936 C C . ARG B 2 28 ? 7.76922 18.36795 14.18328 1.000 23.57647 27 ARG C C 1
ATOM 937 O O . ARG B 2 28 ? 8.70687 18.25038 14.98547 1.000 23.52708 27 ARG C O 1
ATOM 945 N N . VAL B 2 29 ? 7.88940 18.05068 12.90352 1.000 22.33259 28 VAL C N 1
ATOM 946 C CA . VAL B 2 29 ? 9.12575 17.48708 12.37770 1.000 21.92323 28 VAL C CA 1
ATOM 947 C C . VAL B 2 29 ? 9.37246 18.11458 11.01435 1.000 19.49753 28 VAL C C 1
ATOM 948 O O . VAL B 2 29 ? 8.46027 18.16555 10.17602 1.000 20.54466 28 VAL C O 1
ATOM 952 N N . ASN B 2 30 ? 10.57395 18.64525 10.80119 1.000 17.91129 29 ASN C N 1
ATOM 953 C CA . ASN B 2 30 ? 10.83847 19.30727 9.52588 1.000 16.88103 29 ASN C CA 1
ATOM 954 C C . ASN B 2 30 ? 11.13850 18.29861 8.41625 1.000 16.71786 29 ASN C C 1
ATOM 955 O O . ASN B 2 30 ? 11.27283 17.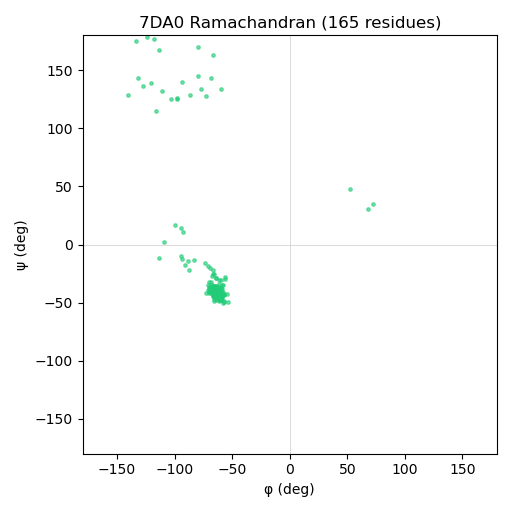08643 8.63584 1.000 15.81707 29 ASN C O 1
ATOM 960 N N . GLY B 2 31 ? 11.18103 18.81213 7.18513 1.000 16.76666 30 GLY C N 1
ATOM 961 C CA . GLY B 2 31 ? 11.32196 17.93787 6.03012 1.000 16.41650 30 GLY C CA 1
ATOM 962 C C . GLY B 2 31 ? 12.63590 17.18099 6.01293 1.000 15.84488 30 GLY C C 1
ATOM 963 O O . GLY B 2 31 ? 12.67688 16.01351 5.62834 1.000 15.72123 30 GLY C O 1
ATOM 964 N N . ASP B 2 32 ? 13.72848 17.85568 6.37062 1.000 17.24202 31 ASP C N 1
ATOM 965 C CA . ASP B 2 32 ? 15.02697 17.18464 6.49592 1.000 15.42157 31 ASP C CA 1
ATOM 966 C C . ASP B 2 32 ? 14.91954 15.99060 7.41778 1.000 15.34700 31 ASP C C 1
ATOM 967 O O . ASP B 2 32 ? 15.37732 14.88167 7.10431 1.000 14.80513 31 ASP C O 1
ATOM 972 N N . ALA B 2 33 ? 14.33000 16.21912 8.58634 1.000 14.43021 32 ALA C N 1
ATOM 973 C CA . ALA B 2 33 ? 14.26865 15.15296 9.56891 1.000 13.69342 32 ALA C CA 1
ATOM 974 C C . ALA B 2 33 ? 13.37721 14.01815 9.07851 1.000 14.23689 32 ALA C C 1
ATOM 975 O O . ALA B 2 33 ? 13.68566 12.84202 9.32119 1.000 13.37485 32 ALA C O 1
ATOM 977 N N . LEU B 2 34 ? 12.29604 14.33256 8.35019 1.000 13.46335 33 LEU C N 1
ATOM 978 C CA . LEU B 2 34 ? 11.46364 13.25140 7.83412 1.000 14.92078 33 LEU C CA 1
ATOM 979 C C . LEU B 2 34 ? 12.22821 12.39333 6.83578 1.000 14.54301 33 LEU C C 1
ATOM 980 O O . LEU B 2 34 ? 12.10749 11.15875 6.84596 1.000 14.80197 33 LEU C O 1
ATOM 985 N N . LEU B 2 35 ? 12.99269 13.03324 5.94205 1.000 13.87265 34 LEU C N 1
ATOM 986 C CA . LEU B 2 35 ? 13.78277 12.28657 4.97605 1.000 14.62255 34 LEU C CA 1
ATOM 987 C C . LEU B 2 35 ? 14.81290 11.42161 5.68190 1.000 12.66679 34 LEU C C 1
ATOM 988 O O . LEU B 2 35 ? 14.97447 10.24081 5.34927 1.000 13.13493 34 LEU C O 1
ATOM 993 N N . LEU B 2 36 ? 15.51025 11.99841 6.65413 1.000 12.51249 35 LEU C N 1
ATOM 994 C CA . LEU B 2 36 ? 16.53482 11.22392 7.34340 1.000 12.33986 35 LEU C CA 1
ATOM 995 C C . LEU B 2 36 ? 15.92111 10.07311 8.12093 1.000 11.30461 35 LEU C C 1
ATOM 996 O O . LEU B 2 36 ? 16.52818 8.99104 8.21848 1.000 12.04088 35 LEU C O 1
ATOM 1001 N N . MET B 2 37 ? 14.74317 10.28730 8.70753 1.000 11.99519 36 MET C N 1
ATOM 1002 C CA . MET B 2 37 ? 14.06035 9.20390 9.41109 1.000 11.98967 36 MET C CA 1
ATOM 1003 C C . MET B 2 37 ? 13.59279 8.11779 8.46474 1.000 12.63966 36 MET C C 1
ATOM 1004 O O . MET B 2 37 ? 13.63729 6.93649 8.82771 1.000 12.94767 36 MET C O 1
ATOM 1009 N N . ALA B 2 38 ? 13.13730 8.47561 7.27733 1.000 11.84667 37 ALA C N 1
ATOM 1010 C CA . ALA B 2 38 ? 12.83155 7.45028 6.29237 1.000 12.59900 37 ALA C CA 1
ATOM 1011 C C . ALA B 2 38 ? 14.07079 6.62237 5.98059 1.000 13.04434 37 ALA C C 1
ATOM 1012 O O . ALA B 2 38 ? 13.98434 5.39705 5.82055 1.000 12.82829 37 ALA C O 1
ATOM 1014 N N . GLU B 2 39 ? 15.22838 7.28081 5.85858 1.000 12.48814 38 GLU C N 1
ATOM 1015 C CA . GLU B 2 39 ? 16.44613 6.54464 5.58625 1.000 12.12226 38 GLU C CA 1
ATOM 1016 C C . GLU B 2 39 ? 16.81794 5.66797 6.77365 1.000 12.06694 38 GLU C C 1
ATOM 1017 O O . GLU B 2 39 ? 17.25401 4.53048 6.59622 1.000 12.75393 38 GLU C O 1
ATOM 1023 N N . LEU B 2 40 ? 16.68201 6.18326 7.99302 1.000 11.43864 39 LEU C N 1
ATOM 1024 C CA . LEU B 2 40 ? 17.03170 5.39486 9.16317 1.000 13.46887 39 LEU C CA 1
ATOM 1025 C C . LEU B 2 40 ? 16.13829 4.16658 9.27586 1.000 12.53733 39 LEU C C 1
ATOM 1026 O O . LEU B 2 40 ? 16.62168 3.07252 9.60253 1.000 12.17207 39 LEU C O 1
ATOM 1031 N N . LEU B 2 41 ? 14.83430 4.33630 9.04929 1.000 11.90604 40 LEU C N 1
ATOM 1032 C CA . LEU B 2 41 ? 13.91112 3.19845 9.10999 1.000 11.83308 40 LEU C CA 1
ATOM 1033 C C . LEU B 2 41 ? 14.24276 2.16391 8.05330 1.000 11.78185 40 LEU C C 1
ATOM 1034 O O . LEU B 2 41 ? 14.15767 0.96308 8.31629 1.000 12.42343 40 LEU C O 1
ATOM 1039 N N . LYS B 2 42 ? 14.62687 2.60367 6.87029 1.000 11.36659 41 LYS C N 1
ATOM 1040 C CA . LYS B 2 42 ? 14.99774 1.66608 5.81050 1.000 11.93888 41 LYS C CA 1
ATOM 1041 C C . LYS B 2 42 ? 16.22647 0.85751 6.20817 1.000 14.77724 41 LYS C C 1
ATOM 1042 O O . LYS B 2 42 ? 16.27460 -0.37773 6.02675 1.000 13.85645 41 LYS C O 1
ATOM 1048 N N . VAL B 2 43 ? 17.24106 1.52920 6.75409 1.000 12.39850 42 VAL C N 1
ATOM 1049 C CA . VAL B 2 43 ? 18.42145 0.81054 7.23775 1.000 13.74458 42 VAL C CA 1
ATOM 1050 C C . VAL B 2 43 ? 18.04195 -0.18207 8.31438 1.000 12.48332 42 VAL C C 1
ATOM 1051 O O . VAL B 2 43 ? 18.58491 -1.29793 8.36831 1.000 12.37521 42 VAL C O 1
ATOM 1055 N N . PHE B 2 44 ? 17.17086 0.21589 9.23312 1.000 11.86717 43 PHE C N 1
ATOM 1056 C CA . PHE B 2 44 ? 16.76044 -0.67805 10.30399 1.000 11.15476 43 PHE C CA 1
ATOM 1057 C C . PHE B 2 44 ? 16.10354 -1.93189 9.74809 1.000 11.67078 43 PHE C C 1
ATOM 1058 O O . PHE B 2 44 ? 16.46112 -3.06085 10.14044 1.000 12.28091 43 PHE C O 1
ATOM 1066 N N . VAL B 2 45 ? 15.16393 -1.77871 8.82108 1.000 10.82602 44 VAL C N 1
ATOM 1067 C CA . VAL B 2 45 ? 14.51040 -2.95228 8.23444 1.000 11.72089 44 VAL C CA 1
ATOM 1068 C C . VAL B 2 45 ? 15.51746 -3.81474 7.49416 1.000 11.97091 44 VAL C C 1
ATO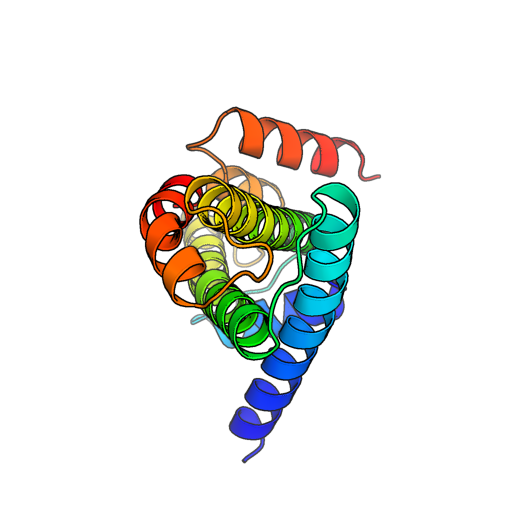M 1069 O O . VAL B 2 45 ? 15.50897 -5.04657 7.62633 1.000 12.04461 44 VAL C O 1
ATOM 1073 N N . ARG B 2 46 ? 16.37068 -3.19754 6.68081 1.000 12.14285 45 ARG C N 1
ATOM 1074 C CA . ARG B 2 46 ? 17.34905 -3.97927 5.92126 1.000 12.70205 45 ARG C CA 1
ATOM 1075 C C . ARG B 2 46 ? 18.27981 -4.74229 6.84393 1.000 12.44586 45 ARG C C 1
ATOM 1076 O O . ARG B 2 46 ? 18.67687 -5.87831 6.53275 1.000 13.99540 45 ARG C O 1
ATOM 1084 N N . GLU B 2 47 ? 18.69876 -4.12308 7.95154 1.000 12.20782 46 GLU C N 1
ATOM 1085 C CA . GLU B 2 47 ? 19.55497 -4.80371 8.90706 1.000 12.49397 46 GLU C CA 1
ATOM 1086 C C . GLU B 2 47 ? 18.82459 -5.95293 9.55274 1.000 12.52344 46 GLU C C 1
ATOM 1087 O O . GLU B 2 47 ? 19.40481 -7.03267 9.71833 1.000 12.58250 46 GLU C O 1
ATOM 1093 N N . ALA B 2 48 ? 17.57826 -5.75057 9.96395 1.000 12.35258 47 ALA C N 1
ATOM 1094 C CA . ALA B 2 48 ? 16.82499 -6.83571 10.56489 1.000 12.30417 47 ALA C CA 1
ATOM 1095 C C . ALA B 2 48 ? 16.75115 -8.01250 9.60008 1.000 12.78444 47 ALA C C 1
ATOM 1096 O O . ALA B 2 48 ? 16.97731 -9.17191 9.97577 1.000 13.10645 47 ALA C O 1
ATOM 1098 N N . ALA B 2 49 ? 16.39220 -7.73774 8.34652 1.000 10.71470 48 ALA C N 1
ATOM 1099 C CA . ALA B 2 49 ? 16.25191 -8.79705 7.35974 1.000 10.89503 48 ALA C CA 1
ATOM 1100 C C . ALA B 2 49 ? 17.58494 -9.47015 7.09189 1.000 11.35838 48 ALA C C 1
ATOM 1101 O O . ALA B 2 49 ? 17.65529 -10.70217 7.04869 1.000 11.89874 48 ALA C O 1
ATOM 1103 N N . ALA B 2 50 ? 18.64787 -8.70000 6.86197 1.000 11.46642 49 ALA C N 1
ATOM 1104 C CA . ALA B 2 50 ? 19.92556 -9.31356 6.53996 1.000 12.86123 49 ALA C CA 1
ATOM 1105 C C . ALA B 2 50 ? 20.44654 -10.14691 7.69822 1.000 12.50473 49 ALA C C 1
ATOM 1106 O O . ALA B 2 50 ? 20.98965 -11.23890 7.49070 1.000 12.78632 49 ALA C O 1
ATOM 1108 N N . ARG B 2 51 ? 20.32692 -9.64325 8.92521 1.000 12.91876 50 ARG C N 1
ATOM 1109 C CA . ARG B 2 51 ? 20.80710 -10.40642 10.07430 1.000 13.47676 50 ARG C CA 1
ATOM 1110 C C . ARG B 2 51 ? 20.00757 -11.68302 10.26560 1.000 14.64072 50 ARG C C 1
ATOM 1111 O O . ARG B 2 51 ? 20.58029 -12.74235 10.57509 1.000 13.80533 50 ARG C O 1
ATOM 1119 N N . ALA B 2 52 ? 18.67869 -11.61350 10.11361 1.000 12.38974 51 ALA C N 1
ATOM 1120 C CA . ALA B 2 52 ? 17.87410 -12.80907 10.28140 1.000 13.91498 51 ALA C CA 1
ATOM 1121 C C . ALA B 2 52 ? 18.17873 -13.81976 9.19717 1.000 12.48020 51 ALA C C 1
ATOM 1122 O O . ALA B 2 52 ? 18.24931 -15.02772 9.47322 1.000 13.58529 51 ALA C O 1
ATOM 1124 N N . ALA B 2 53 ? 18.40584 -13.34491 7.97698 1.000 12.16110 52 ALA C N 1
ATOM 1125 C CA . ALA B 2 53 ? 18.79915 -14.22214 6.87142 1.000 12.12447 52 ALA C CA 1
ATOM 1126 C C . ALA B 2 53 ? 20.12261 -14.91759 7.15743 1.000 13.72282 52 ALA C C 1
ATOM 1127 O O . ALA B 2 53 ? 20.25892 -16.12245 6.92734 1.000 13.51399 52 ALA C O 1
ATOM 1129 N N . ARG B 2 54 ? 21.11458 -14.18158 7.66373 1.000 13.13596 53 ARG C N 1
ATOM 1130 C CA . ARG B 2 54 ? 22.40458 -14.80309 7.97344 1.000 13.37839 53 ARG C CA 1
ATOM 1131 C C . ARG B 2 54 ? 22.25044 -15.83256 9.08486 1.000 13.54564 53 ARG C C 1
ATOM 1132 O O . ARG B 2 54 ? 22.91481 -16.87787 9.06431 1.000 14.38978 53 ARG C O 1
ATOM 1140 N N . GLN B 2 55 ? 21.36703 -15.57337 10.05199 1.000 14.50589 54 GLN C N 1
ATOM 1141 C CA . GLN B 2 55 ? 21.12634 -16.54419 11.11347 1.000 15.19040 54 GLN C CA 1
ATOM 1142 C C . GLN B 2 55 ? 20.48385 -17.80845 10.55950 1.000 13.63204 54 GLN C C 1
ATOM 1143 O O . GLN B 2 55 ? 20.86015 -18.92020 10.94971 1.000 15.68129 54 GLN C O 1
ATOM 1149 N N . ALA B 2 56 ? 19.49946 -17.66496 9.66594 1.000 13.96847 55 ALA C N 1
ATOM 1150 C CA . ALA B 2 56 ? 18.88948 -18.84209 9.04578 1.000 13.63666 55 ALA C CA 1
ATOM 1151 C C . ALA B 2 56 ? 19.93538 -19.63103 8.27676 1.000 13.59310 55 ALA C C 1
ATOM 1152 O O . ALA B 2 56 ? 19.98815 -20.86621 8.36515 1.000 14.97639 55 ALA C O 1
ATOM 1154 N N . GLN B 2 57 ? 20.79351 -18.93233 7.52356 1.000 13.63043 56 GLN C N 1
ATOM 1155 C CA . GLN B 2 57 ? 21.83505 -19.59348 6.75459 1.000 13.73304 56 GLN C CA 1
ATOM 1156 C C . GLN B 2 57 ? 22.79140 -20.35969 7.65096 1.000 14.80480 56 GLN C C 1
ATOM 1157 O O . GLN B 2 57 ? 23.24121 -21.45352 7.29888 1.000 15.46945 56 GLN C O 1
ATOM 1163 N N . ALA B 2 58 ? 23.13079 -19.79324 8.80034 1.000 14.82285 57 ALA C N 1
ATOM 1164 C CA . ALA B 2 58 ? 24.01219 -20.45549 9.75408 1.000 15.59117 57 ALA C CA 1
ATOM 1165 C C . ALA B 2 58 ? 23.38499 -21.69553 10.34869 1.000 16.50870 57 ALA C C 1
ATOM 1166 O O . ALA B 2 58 ? 24.12055 -22.57422 10.81931 1.000 18.02146 57 ALA C O 1
ATOM 1168 N N . GLU B 2 59 ? 22.05526 -21.79074 10.32929 1.000 15.74444 58 GLU C N 1
ATOM 1169 C CA . GLU B 2 59 ? 21.29769 -22.93865 10.78875 1.000 16.43219 58 GLU C CA 1
ATOM 1170 C C . GLU B 2 59 ? 20.85942 -23.82085 9.63467 1.000 16.71313 58 GLU C C 1
ATOM 1171 O O . GLU B 2 59 ? 19.96647 -24.66509 9.79531 1.000 17.15896 58 GLU C O 1
ATOM 1177 N N . ASP B 2 60 ? 21.48559 -23.64673 8.47946 1.000 15.37293 59 ASP C N 1
ATOM 1178 C CA . ASP B 2 60 ? 21.18472 -24.42152 7.27841 1.000 16.21409 59 ASP C CA 1
ATOM 1179 C C . ASP B 2 60 ? 19.70025 -24.42006 6.91932 1.000 15.82468 59 ASP C C 1
ATOM 1180 O O . ASP B 2 60 ? 19.12240 -25.46880 6.58846 1.000 17.74456 59 ASP C O 1
ATOM 1185 N N . LEU B 2 61 ? 19.09125 -23.23970 6.92352 1.000 16.42249 60 LEU C N 1
ATOM 1186 C CA . LEU B 2 61 ? 17.71576 -23.08655 6.45239 1.000 15.82335 60 LEU C CA 1
ATOM 1187 C C . LEU B 2 61 ? 17.65920 -21.98130 5.40979 1.000 16.24625 60 LEU C C 1
ATOM 1188 O O . LEU B 2 61 ? 18.25248 -20.92168 5.59760 1.000 18.40147 60 LEU C O 1
ATOM 1193 N N . GLU B 2 62 ? 16.93887 -22.22261 4.32004 1.000 16.21012 61 GLU C N 1
ATOM 1194 C CA . GLU B 2 62 ? 16.75619 -21.20286 3.29055 1.000 17.05049 61 GLU C CA 1
ATOM 1195 C C . GLU B 2 62 ? 15.57357 -20.31019 3.59543 1.000 16.53915 61 GLU C C 1
ATOM 1196 O O . GLU B 2 62 ? 15.52960 -19.17681 3.10232 1.000 20.78441 61 GLU C O 1
ATOM 1202 N N . LYS B 2 63 ? 14.63276 -20.78033 4.40354 1.000 17.48240 62 LYS C N 1
ATOM 1203 C CA . LYS B 2 63 ? 13.46640 -19.99995 4.79280 1.000 17.35621 62 LYS C CA 1
ATOM 1204 C C . LYS B 2 63 ? 13.72259 -19.37555 6.15382 1.000 15.07506 62 LYS C C 1
ATOM 1205 O O . LYS B 2 63 ? 14.07762 -20.07496 7.11602 1.000 17.16305 62 LYS C O 1
ATOM 1211 N N . VAL B 2 64 ? 13.55984 -18.07595 6.22704 1.000 14.09599 63 VAL C N 1
ATOM 1212 C CA . VAL B 2 64 ? 13.77868 -17.33378 7.45915 1.000 14.04131 63 VAL C CA 1
ATOM 1213 C C . VAL B 2 64 ? 12.48234 -17.35056 8.26555 1.000 15.64113 63 VAL C C 1
ATOM 1214 O O . VAL B 2 64 ? 11.41157 -16.95920 7.76742 1.000 15.23470 63 VAL C O 1
ATOM 1218 N N . ASP B 2 65 ? 12.60638 -17.73960 9.53515 1.000 15.66280 64 ASP C N 1
ATOM 1219 C CA . ASP B 2 65 ? 11.48662 -17.94810 10.43568 1.000 16.78940 64 ASP C CA 1
ATOM 1220 C C . ASP B 2 65 ? 11.54008 -16.91813 11.54467 1.000 16.79127 64 ASP C C 1
ATOM 1221 O O . ASP B 2 65 ? 12.53850 -16.21944 11.72634 1.000 17.34021 64 ASP C O 1
ATOM 1226 N N . ILE B 2 66 ? 10.43991 -16.82641 12.29786 1.000 19.70411 65 ILE C N 1
ATOM 1227 C CA . ILE B 2 66 ? 10.39040 -15.87707 13.41110 1.000 20.21374 65 ILE C CA 1
ATOM 1228 C C . ILE B 2 66 ? 11.49665 -16.14978 14.42742 1.000 21.76399 65 ILE C C 1
ATOM 1229 O O . ILE B 2 66 ? 12.03939 -15.21480 15.02125 1.000 23.43462 65 ILE C O 1
ATOM 1234 N N . GLU B 2 67 ? 11.85152 -17.42524 14.63140 1.000 23.15736 66 GLU C N 1
ATOM 1235 C CA . GLU B 2 67 ? 12.93281 -17.75562 15.55436 1.000 24.44713 66 GLU C CA 1
ATOM 1236 C C . GLU B 2 67 ? 14.24176 -17.07845 15.15937 1.000 21.06500 66 GLU C C 1
ATOM 1237 O O . GLU B 2 67 ? 15.03521 -16.70114 16.03102 1.000 22.99920 66 GLU C O 1
ATOM 1243 N N . HIS B 2 68 ? 14.49530 -16.93115 13.85707 1.000 19.57949 67 HIS C N 1
ATOM 1244 C CA . HIS B 2 68 ? 15.72070 -16.28151 13.40822 1.000 18.90663 67 HIS C CA 1
ATOM 1245 C C . HIS B 2 68 ? 15.69445 -14.79476 13.71202 1.000 20.33822 67 HIS C C 1
ATOM 1246 O O . HIS B 2 68 ? 16.70300 -14.22728 14.15231 1.000 20.02247 67 HIS C O 1
ATOM 1253 N N . VAL B 2 69 ? 14.54175 -14.15762 13.50088 1.000 18.25247 68 VAL C N 1
ATOM 1254 C CA . VAL B 2 69 ? 14.36172 -12.76673 13.89873 1.000 18.28766 68 VAL C CA 1
ATOM 1255 C C . VAL B 2 69 ? 14.56589 -12.61154 15.40177 1.000 20.71421 68 VAL C C 1
ATOM 1256 O O . VAL B 2 69 ? 15.26734 -11.70008 15.86138 1.000 22.91419 68 VAL C O 1
ATOM 1260 N N . GLU B 2 70 ? 13.96510 -13.51185 16.19356 1.000 22.38609 69 GLU C N 1
ATOM 1261 C CA . GLU B 2 70 ? 14.07007 -13.40505 17.65088 1.000 25.86973 69 GLU C CA 1
ATOM 1262 C C . GLU B 2 70 ? 15.51552 -13.52387 18.10922 1.000 24.51054 69 GLU C C 1
ATOM 1263 O O . GLU B 2 70 ? 15.93273 -12.85289 19.06290 1.000 27.79828 69 GLU C O 1
ATOM 1269 N N . LYS B 2 71 ? 16.29603 -14.37827 17.44790 1.000 23.36800 70 LYS C N 1
ATOM 1270 C CA . LYS B 2 71 ? 17.69084 -14.54772 17.83616 1.000 25.40858 70 LYS C CA 1
ATOM 1271 C C . LYS B 2 71 ? 18.50641 -13.28521 17.60289 1.000 23.14050 70 LYS C C 1
ATOM 1272 O O . LYS B 2 71 ? 19.37021 -12.94033 18.42485 1.000 24.03905 70 LYS C O 1
ATOM 1278 N N . VAL B 2 72 ? 18.25561 -12.58201 16.49311 1.000 20.74146 71 VAL C N 1
ATOM 1279 C CA . VAL B 2 72 ? 19.04614 -11.40125 16.17071 1.000 21.04267 71 VAL C CA 1
ATOM 1280 C C . VAL B 2 72 ? 18.48686 -10.12964 16.78226 1.000 21.76509 71 VAL C C 1
ATOM 1281 O O . VAL B 2 72 ? 19.18746 -9.10506 16.78712 1.000 19.75474 71 VAL C O 1
ATOM 1285 N N . LEU B 2 73 ? 17.24497 -10.16680 17.27038 1.000 19.85218 72 LEU C N 1
ATOM 1286 C CA . LEU B 2 73 ? 16.56054 -8.95623 17.72969 1.000 21.18662 72 LEU C CA 1
ATOM 1287 C C . LEU B 2 73 ? 17.28934 -8.22920 18.85204 1.000 23.48876 72 LEU C C 1
ATOM 1288 O O . LEU B 2 73 ? 17.43547 -6.99770 18.75867 1.000 22.92143 72 LEU C O 1
ATOM 1293 N N . PRO B 2 74 ? 17.77990 -8.89054 19.90190 1.000 23.34375 73 PRO C N 1
ATOM 1294 C CA . PRO B 2 74 ? 18.37494 -8.10792 20.99523 1.000 25.43539 73 PRO C CA 1
ATOM 1295 C C . PRO B 2 74 ? 19.55299 -7.26322 20.54391 1.000 21.68650 73 PRO C C 1
ATOM 1296 O O . PRO B 2 74 ? 19.62651 -6.07246 20.87554 1.000 25.01376 73 PRO C O 1
ATOM 1300 N N . GLN B 2 75 ? 20.48208 -7.84290 19.77214 1.000 22.82335 74 GLN C N 1
ATOM 1301 C CA . GLN B 2 75 ? 21.61961 -7.04450 19.34176 1.000 21.80368 74 GLN C CA 1
ATOM 1302 C C . GLN B 2 75 ? 21.21446 -5.98138 18.33063 1.000 21.99394 74 GLN C C 1
ATOM 1303 O O . GLN B 2 75 ? 21.83045 -4.91194 18.28333 1.000 24.62555 74 GLN C O 1
ATOM 1309 N N . LEU B 2 76 ? 20.21087 -6.27795 17.50398 1.000 21.69864 75 LEU C N 1
ATOM 1310 C CA . LEU B 2 76 ? 19.66665 -5.27672 16.59808 1.000 22.64982 75 LEU C CA 1
ATOM 1311 C C . LEU B 2 76 ? 19.16442 -4.06538 17.37055 1.000 23.11820 75 LEU C C 1
ATOM 1312 O O . LEU B 2 76 ? 19.51046 -2.92372 17.04944 1.000 24.27520 75 LEU C O 1
ATOM 1317 N N . LEU B 2 77 ? 18.35237 -4.30360 18.39913 1.000 23.72332 76 LEU C N 1
ATOM 1318 C CA . LEU B 2 77 ? 17.82429 -3.18077 19.17959 1.000 24.35091 76 LEU C CA 1
ATOM 1319 C C . LEU B 2 77 ? 18.93210 -2.45490 19.91635 1.000 28.49297 76 LEU C C 1
ATOM 1320 O O . LEU B 2 77 ? 18.90039 -1.22862 20.04551 1.000 28.87662 76 LEU C O 1
ATOM 1325 N N . LEU B 2 78 ? 19.92679 -3.19667 20.39386 1.000 26.04271 77 LEU C N 1
ATOM 1326 C CA . LEU B 2 78 ? 21.03828 -2.54321 21.06966 1.000 28.90246 77 LEU C CA 1
ATOM 1327 C C . LEU B 2 78 ? 21.83868 -1.68663 20.10603 1.000 26.52551 77 LEU C C 1
ATOM 1328 O O . LEU B 2 78 ? 22.32581 -0.61876 20.48060 1.000 28.97539 77 LEU C O 1
ATOM 1333 N N . ASP B 2 79 ? 21.98103 -2.13228 18.86013 1.000 25.56579 78 ASP C N 1
ATOM 1334 C CA . ASP B 2 79 ? 22.73338 -1.36993 17.87131 1.000 24.42746 78 ASP C CA 1
ATOM 1335 C C . ASP B 2 79 ? 22.00801 -0.10622 17.42027 1.000 28.01229 78 ASP C C 1
ATOM 1336 O O . ASP B 2 79 ? 22.66025 0.80716 16.90892 1.000 32.56261 78 ASP C O 1
ATOM 1341 N N . PHE B 2 80 ? 20.69615 -0.01895 17.63877 1.000 28.07464 79 PHE C N 1
ATOM 1342 C CA . PHE B 2 80 ? 19.91724 1.15028 17.26458 1.000 27.84132 79 PHE C CA 1
ATOM 1343 C C . PHE B 2 80 ? 19.45715 1.96703 18.46198 1.000 32.87297 79 PHE C C 1
ATOM 1344 O O . PHE B 2 80 ? 18.77230 2.96774 18.26578 1.000 35.82518 79 PHE C O 1
ATOM 1352 N N . VAL B 2 81 ? 19.82488 1.58603 19.68755 1.000 38.49700 80 VAL C N 1
ATOM 1353 C CA . VAL B 2 81 ? 19.56417 2.41799 20.87302 1.000 43.57447 80 VAL C CA 1
ATOM 1354 C C . VAL B 2 81 ? 18.08081 2.59018 21.18183 1.000 49.54756 80 VAL C C 1
ATOM 1355 O O . VAL B 2 81 ? 17.22266 2.07830 20.46626 1.000 52.95276 80 VAL C O 1
#

Radius of gyration: 16.17 Å; Cα contacts (8 Å, |Δi|>4): 208; chains: 2; bounding box: 43×49×29 Å

InterPro domains:
  IPR009072 Histone-fold [G3DSA:1.10.20.10] (2-114)
  IPR009072 Histone-fold [SSF47113] (14-85)
  IPR029003 CENP-S/Mhf1 [PF15630] (14-89)

Sequence (169 aa):
EQRELLIQRLRAAVHYTTGALAQDVAEDKGVLFSKQTVAAISEITFRQAENFARDLEMFARHAKRSTITSEDVKLLARRSNSLLKYITQKSDELAGFRKETVERLLRLHFRDGRTRVNGDALLLMAELLKVFVREAAARAARQAQAEDLEKVDIEHVEKVLPQLLLDFV

Organism: Gallus gallus (NCBI:txid9031)

Foldseek 3Di:
DVVVVVVVVVLVVLLVVLQVVVVVVCVVVVHDQDPVRSSVVSVVVVVVVVVLVVQQCVQCVVVVHRDRDLVSVLVVVVVPPVSSVVSVVVVVPDD/DDDLVRQQVVVVVDDPDPVDHDDPVRSVVVVVVVVVLVVVLVVQLCVQCVVVVHNDRDVVSSVVCVVVSVVVVD

Nearest PDB structures (foldseek):
  7da0-assembly1_B-2  TM=1.011E+00  e=1.296E-13  Gallus gallus
  3b0b-assembly1_A  TM=9.938E-01  e=2.706E-12  Gallus gallus
  7da2-assembly1_C  TM=9.916E-01  e=5.429E-12  Gallus gallus
  4ndy-assembly1_J  TM=9.733E-01  e=1.519E-09  Homo sapiens
  4drb-assembly2_E  TM=9.428E-01  e=1.179E-09  Homo sapiens

GO terms:
  GO:0005634 nucleus (C, EXP)
  GO:0005515 protein binding (F, IPI)

B-factor: mean 24.75, std 10.98, range [10.71, 70.08]

Solvent-accessible surface area: 9351 Å² total; per-residue (Å²): 134,156,120,100,93,54,33,110,147,7,102,62,35,0,81,172,15,0,23,58,10,2,98,76,10,6,126,107,71,59,12,86,24,17,185,123,0,18,47,22,0,6,77,31,1,16,112,2,1,50,54,5,0,101,47,0,16,133,44,1,74,157,53,170,70,37,58,0,32,23,114,3,0,49,80,7,2,95,183,30,130,83,18,60,128,61,0,44,84,50,16,108,138,54,151,62,15,170,94,89,15,0,50,128,1,0,105,15,21,28,192,47,65,142,4,104,12,48,32,61,0,11,57,0,0,6,37,1,0,59,30,0,0,72,56,0,0,14,44,0,0,121,55,0,80,86,63,132,83,125,100,0,42,62,95,3,3,112,118,18,39,77,99,2,38,126,52,10,59

Secondary structure (DSSP, 8-state):
-HHHHHHHHHHHHHHHHHHHHHHHHHHHHT-EE-HHHHHHHHHHHHHHHHHHHHHHHHHHHHTT-SEE-HHHHHHHTTT-HHHHHHHHHHHHH--/---HHHHHHHHHTT-SSTT-EE-HHHHHHHHHHHHHHHHHHHHHHHHHHHHTT-SEE-HHHHHHHHHHHHHHH-